Protein AF-A0A936HBR3-F1 (afdb_monomer)

Nearest PDB structures (foldseek):
  2qik-assembly1_A  TM=8.327E-01  e=1.180E-10  Bacillus subtilis
  2q53-assembly1_A  TM=8.591E-01  e=8.291E-09  Homo sapiens
  2rbh-assembly1_B  TM=8.575E-01  e=2.174E-08  Homo sapiens
  3cry-assembly1_B  TM=8.244E-01  e=2.054E-08  Homo sapiens
  6ky1-assembly1_A  TM=6.862E-01  e=3.305E-07  Homo sapiens

Radius of gyration: 19.54 Å; Cα contacts (8 Å, |Δi|>4): 438; chains: 1; bounding box: 46×37×55 Å

pLDDT: mean 94.03, std 4.46, range [76.38, 98.75]

Foldseek 3Di:
DAADDDDDADDDDDDDDPVVVVVVCVVQQPDPVCNVRGQWDWDWDWDAFLQARDIDTDTDTHGDDPCPPPDDDPNNAPLVSVQVPPDQWGKAWDQFLCLQVVVLCVLLVHDDFPDKFKWKAAQWDWDFFFADPQATTTFIHGDDRVDMGMTIITTDGPSSVVSVCVVCVPPQAWDWHWGWIQTPVRDIDTHIYTGGDSVRTHPGHHDDVVRLVSNVNSCVVRVHDCPPPDDD

Structure (mmCIF, N/CA/C/O backbone):
data_AF-A0A936HBR3-F1
#
_entry.id   AF-A0A936HBR3-F1
#
loop_
_atom_site.group_PDB
_atom_site.id
_atom_site.type_symbol
_atom_site.label_atom_id
_atom_site.label_alt_id
_atom_site.label_comp_id
_atom_site.label_asym_id
_atom_site.label_entity_id
_atom_site.label_seq_id
_atom_site.pdbx_PDB_ins_code
_atom_site.Cartn_x
_atom_site.Cartn_y
_atom_site.Cartn_z
_atom_site.occupancy
_atom_site.B_iso_or_equiv
_atom_site.auth_seq_id
_atom_site.auth_comp_id
_atom_site.auth_asym_id
_atom_site.auth_atom_id
_atom_site.pdbx_PDB_model_num
ATOM 1 N N . MET A 1 1 ? 8.578 2.629 -17.518 1.00 83.75 1 MET A N 1
ATOM 2 C CA . MET A 1 1 ? 10.011 2.372 -17.774 1.00 83.75 1 MET A CA 1
ATOM 3 C C . MET A 1 1 ? 10.784 2.968 -16.619 1.00 83.75 1 MET A C 1
ATOM 5 O O . MET A 1 1 ? 10.472 4.091 -16.237 1.00 83.75 1 MET A O 1
ATOM 9 N N . LEU A 1 2 ? 11.737 2.226 -16.061 1.00 88.69 2 LEU A N 1
ATOM 10 C CA . LEU A 1 2 ? 12.713 2.785 -15.131 1.00 88.69 2 LEU A CA 1
ATOM 11 C C . LEU A 1 2 ? 13.782 3.518 -15.947 1.00 88.69 2 LEU A C 1
ATOM 13 O O . LEU A 1 2 ? 14.249 2.981 -16.946 1.00 88.69 2 LEU A O 1
ATOM 17 N N . ALA A 1 3 ? 14.145 4.730 -15.546 1.00 87.88 3 ALA A N 1
ATOM 18 C CA . ALA A 1 3 ? 15.167 5.541 -16.199 1.00 87.88 3 ALA A CA 1
ATOM 19 C C . ALA A 1 3 ? 16.110 6.121 -15.142 1.00 87.88 3 ALA A C 1
ATOM 21 O O . ALA A 1 3 ? 15.764 6.164 -13.960 1.00 87.88 3 ALA A O 1
ATOM 22 N N . GLU A 1 4 ? 17.299 6.554 -15.558 1.00 85.81 4 GLU A N 1
ATOM 23 C CA . GLU A 1 4 ? 18.222 7.229 -14.647 1.00 85.81 4 GLU A CA 1
ATOM 24 C C . GLU A 1 4 ? 17.653 8.562 -14.156 1.00 85.81 4 GLU A C 1
ATOM 26 O O . GLU A 1 4 ? 17.089 9.343 -14.923 1.00 85.81 4 GLU A O 1
ATOM 31 N N . GLY A 1 5 ? 17.807 8.818 -12.860 1.00 85.56 5 GLY A N 1
ATOM 32 C CA . GLY A 1 5 ? 17.285 10.008 -12.209 1.00 85.56 5 GLY A CA 1
ATOM 33 C C . GLY A 1 5 ? 17.463 9.948 -10.697 1.00 85.56 5 GLY A C 1
ATOM 34 O O . GLY A 1 5 ? 18.047 9.007 -10.161 1.00 85.56 5 GLY A O 1
ATOM 35 N N . ALA A 1 6 ? 16.956 10.972 -10.016 1.00 85.50 6 ALA A N 1
ATOM 36 C CA . ALA A 1 6 ? 16.930 11.040 -8.561 1.00 85.50 6 ALA A CA 1
ATOM 37 C C . ALA A 1 6 ? 15.573 10.579 -8.009 1.00 85.50 6 ALA A C 1
ATOM 39 O O . ALA A 1 6 ? 14.536 10.787 -8.642 1.00 85.50 6 ALA A O 1
ATOM 40 N N . GLY A 1 7 ? 15.587 10.022 -6.798 1.00 88.56 7 GLY A N 1
ATOM 41 C CA . GLY A 1 7 ? 14.397 9.562 -6.083 1.00 88.56 7 GLY A CA 1
ATOM 42 C C . GLY A 1 7 ? 14.277 8.041 -6.027 1.00 88.56 7 GLY A C 1
ATOM 43 O O . GLY A 1 7 ? 15.131 7.308 -6.523 1.00 88.56 7 GLY A O 1
ATOM 44 N N . PHE A 1 8 ? 13.205 7.582 -5.389 1.00 91.75 8 PHE A N 1
ATOM 45 C CA . PHE A 1 8 ? 12.899 6.164 -5.247 1.00 91.75 8 PHE A CA 1
ATOM 46 C C . PHE A 1 8 ? 11.902 5.714 -6.310 1.00 91.75 8 PHE A C 1
ATOM 48 O O . PHE A 1 8 ? 11.053 6.489 -6.750 1.00 91.75 8 PHE A O 1
ATOM 55 N N . VAL A 1 9 ? 12.006 4.445 -6.698 1.00 95.44 9 VAL A N 1
ATOM 56 C CA . VAL A 1 9 ? 11.002 3.749 -7.503 1.00 95.44 9 VAL A CA 1
ATOM 57 C C . VAL A 1 9 ? 10.501 2.573 -6.688 1.00 95.44 9 VAL A C 1
ATOM 59 O O . VAL A 1 9 ? 11.295 1.814 -6.133 1.00 95.44 9 VAL A O 1
ATOM 62 N N . TYR A 1 10 ? 9.184 2.443 -6.614 1.00 95.94 10 TYR A N 1
ATOM 63 C CA . TYR A 1 10 ? 8.516 1.411 -5.839 1.00 95.94 10 TYR A CA 1
ATOM 64 C C . TYR A 1 10 ? 8.078 0.283 -6.765 1.00 95.94 10 TYR A C 1
ATOM 66 O O . TYR A 1 10 ? 7.546 0.514 -7.853 1.00 95.94 10 TYR A O 1
ATOM 74 N N . GLY A 1 11 ? 8.319 -0.949 -6.334 1.00 94.88 11 GLY A N 1
ATOM 75 C CA . GLY A 1 11 ? 8.052 -2.132 -7.131 1.00 94.88 11 GLY A CA 1
ATOM 76 C C . GLY 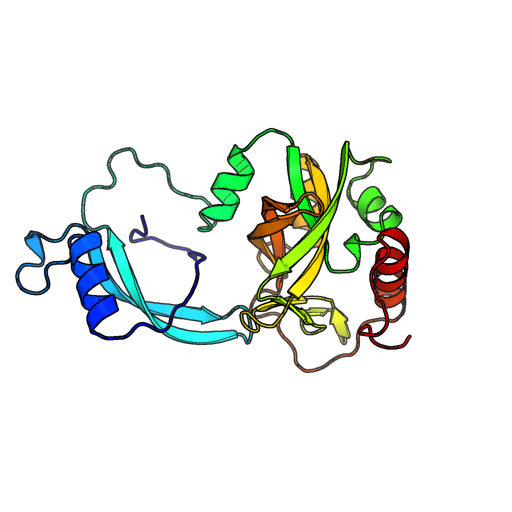A 1 11 ? 8.088 -3.399 -6.296 1.00 94.88 11 GLY A C 1
ATOM 77 O O . GLY A 1 11 ? 8.161 -3.361 -5.069 1.00 94.88 11 GLY A O 1
ATOM 78 N N . GLU A 1 12 ? 8.023 -4.523 -6.991 1.00 93.94 12 GLU A N 1
ATOM 79 C CA . GLU A 1 12 ? 8.017 -5.853 -6.395 1.00 93.94 12 GLU A CA 1
ATOM 80 C C . GLU A 1 12 ? 9.365 -6.533 -6.635 1.00 93.94 12 GLU A C 1
ATOM 82 O O . GLU A 1 12 ? 9.985 -6.365 -7.689 1.00 93.94 12 GLU A O 1
ATOM 87 N N . LEU A 1 13 ? 9.811 -7.305 -5.647 1.00 93.94 13 LEU A N 1
ATOM 88 C CA . LEU A 1 13 ? 11.027 -8.102 -5.723 1.00 93.94 13 LEU A CA 1
ATOM 89 C C . LEU A 1 13 ? 10.656 -9.577 -5.886 1.00 93.94 13 LEU A C 1
ATOM 91 O O . LEU A 1 13 ? 9.870 -10.111 -5.107 1.00 93.94 13 LEU A O 1
ATOM 95 N N . TYR A 1 14 ? 11.264 -10.237 -6.870 1.00 93.31 14 TYR A N 1
ATOM 96 C CA . TYR A 1 14 ? 11.032 -11.648 -7.163 1.00 93.31 14 TYR A CA 1
ATOM 97 C C . TYR A 1 14 ? 12.342 -12.427 -7.168 1.00 93.31 14 TYR A C 1
ATOM 99 O O . TYR A 1 14 ? 13.342 -11.983 -7.735 1.00 93.31 14 TYR A O 1
ATOM 107 N N . ALA A 1 15 ? 12.314 -13.627 -6.591 1.00 93.69 15 ALA A N 1
ATOM 108 C CA . ALA A 1 15 ? 13.340 -14.627 -6.839 1.00 93.69 15 ALA A CA 1
ATOM 109 C C . ALA A 1 15 ? 13.051 -15.296 -8.188 1.00 93.69 15 ALA A C 1
ATOM 111 O O . ALA A 1 15 ? 11.974 -15.853 -8.391 1.00 93.69 15 ALA A O 1
ATOM 112 N N . VAL A 1 16 ? 14.011 -15.231 -9.108 1.00 94.88 16 VAL A N 1
ATOM 113 C CA . VAL A 1 16 ? 13.905 -15.834 -10.440 1.00 94.88 16 VAL A CA 1
ATOM 114 C C . VAL A 1 16 ? 15.096 -16.745 -10.689 1.00 94.88 16 VAL A C 1
ATOM 116 O O . VAL A 1 16 ? 16.217 -16.450 -10.270 1.00 94.88 16 VAL A O 1
ATOM 119 N N . ASP A 1 17 ? 14.855 -17.863 -11.368 1.00 96.19 17 ASP A N 1
ATOM 120 C CA . ASP A 1 17 ? 15.936 -18.721 -11.836 1.00 96.19 17 ASP A CA 1
ATOM 121 C C . ASP A 1 17 ? 16.602 -18.143 -13.098 1.00 96.19 17 ASP A C 1
ATOM 123 O O . ASP A 1 17 ? 16.179 -17.127 -13.662 1.00 96.19 17 ASP A O 1
ATOM 127 N N . ARG A 1 18 ? 17.676 -18.795 -13.552 1.00 94.06 18 ARG A N 1
ATOM 128 C CA . ARG A 1 18 ? 18.423 -18.357 -14.737 1.00 94.06 18 ARG A CA 1
ATOM 129 C C . ARG A 1 18 ? 17.568 -18.369 -16.008 1.00 94.06 18 ARG A C 1
ATOM 131 O O . ARG A 1 18 ? 17.692 -17.454 -16.812 1.00 94.06 18 ARG A O 1
ATOM 138 N N . ASN A 1 19 ? 16.697 -19.362 -16.176 1.00 95.88 19 ASN A N 1
ATOM 139 C CA . ASN A 1 19 ? 15.887 -19.505 -17.386 1.00 95.88 19 ASN A CA 1
ATOM 140 C C . ASN A 1 19 ? 14.834 -18.393 -17.477 1.00 95.88 19 ASN A C 1
ATOM 142 O O . ASN A 1 19 ? 14.622 -17.815 -18.544 1.00 95.88 19 ASN A O 1
ATOM 146 N N . ALA A 1 20 ? 14.196 -18.069 -16.351 1.00 95.25 20 ALA A N 1
ATOM 147 C CA . ALA A 1 20 ? 13.285 -16.941 -16.229 1.00 95.25 20 ALA A CA 1
ATOM 148 C C . ALA A 1 20 ? 14.016 -15.620 -16.489 1.00 95.25 20 ALA A C 1
ATOM 150 O O . ALA A 1 20 ? 13.512 -14.773 -17.223 1.00 95.25 20 ALA A O 1
ATOM 151 N N . LEU A 1 21 ? 15.230 -15.464 -15.957 1.00 93.81 21 LEU A N 1
ATOM 152 C CA . LEU A 1 21 ? 16.036 -14.269 -16.172 1.00 93.81 21 LEU A CA 1
ATOM 153 C C . LEU A 1 21 ? 16.423 -14.079 -17.654 1.00 93.81 21 LEU A C 1
ATOM 155 O O . LEU A 1 21 ? 16.280 -12.981 -18.182 1.00 93.81 21 LEU A O 1
ATOM 159 N N . GLU A 1 22 ? 16.819 -15.146 -18.350 1.00 93.25 22 GLU A N 1
ATOM 160 C CA . GLU A 1 22 ? 17.082 -15.124 -19.799 1.00 93.25 22 GLU A CA 1
ATOM 161 C C . GLU A 1 22 ? 15.814 -14.845 -20.625 1.00 93.25 22 GLU A C 1
ATOM 163 O O . GLU A 1 22 ? 15.874 -14.241 -21.697 1.00 93.25 22 GLU A O 1
ATOM 168 N N . ALA A 1 23 ? 14.646 -15.294 -20.157 1.00 94.69 23 ALA A N 1
ATOM 169 C CA . ALA A 1 23 ? 13.373 -14.963 -20.789 1.00 94.69 23 ALA A CA 1
ATOM 170 C C . ALA A 1 23 ? 13.030 -13.477 -20.633 1.00 94.69 23 ALA A C 1
ATOM 172 O O . ALA A 1 23 ? 12.602 -12.855 -21.606 1.00 94.69 23 ALA A O 1
ATOM 173 N N . LEU A 1 24 ? 13.266 -12.907 -19.450 1.00 94.06 24 LEU A N 1
ATOM 174 C CA . LEU A 1 24 ? 13.111 -11.475 -19.202 1.00 94.06 24 LEU A CA 1
ATOM 175 C C . LEU A 1 24 ? 14.065 -10.653 -20.075 1.00 94.06 24 LEU A C 1
ATOM 177 O O . LEU A 1 24 ? 13.616 -9.684 -20.677 1.00 94.06 24 LEU A O 1
ATOM 181 N N . ASP A 1 25 ? 15.322 -11.080 -20.243 1.00 93.81 25 ASP A N 1
ATOM 182 C CA . ASP A 1 25 ? 16.271 -10.403 -21.139 1.00 93.81 25 ASP A CA 1
ATOM 183 C C . ASP A 1 25 ? 15.711 -10.280 -22.563 1.00 93.81 25 ASP A C 1
ATOM 185 O O . ASP A 1 25 ? 15.771 -9.212 -23.169 1.00 93.81 25 ASP A O 1
ATOM 189 N N . ARG A 1 26 ? 15.106 -11.353 -23.092 1.00 92.75 26 ARG A N 1
ATOM 190 C CA . ARG A 1 26 ? 14.488 -11.334 -24.429 1.00 92.75 26 ARG A CA 1
ATOM 191 C C . ARG A 1 26 ? 13.280 -10.405 -24.505 1.00 92.75 26 ARG A C 1
ATOM 193 O O . ARG A 1 26 ? 13.131 -9.705 -25.502 1.00 92.75 26 ARG A O 1
ATOM 200 N N . ILE A 1 27 ? 12.422 -10.412 -23.483 1.00 92.69 27 ILE A N 1
ATOM 201 C CA . ILE A 1 27 ? 11.220 -9.563 -23.423 1.00 92.69 27 ILE A CA 1
ATOM 202 C C . ILE A 1 27 ? 11.610 -8.083 -23.378 1.00 92.69 27 ILE A C 1
ATOM 204 O O . ILE A 1 27 ? 11.052 -7.276 -24.116 1.00 92.69 27 ILE A O 1
ATOM 208 N N . GLU A 1 28 ? 12.596 -7.743 -22.553 1.00 91.62 28 GLU A N 1
ATOM 209 C CA . GLU A 1 28 ? 13.073 -6.371 -22.360 1.00 91.62 28 GLU A CA 1
ATOM 210 C C . GLU A 1 28 ? 14.061 -5.931 -23.455 1.00 91.62 28 GLU A C 1
ATOM 212 O O . GLU A 1 28 ? 14.560 -4.807 -23.451 1.00 91.62 28 GLU A O 1
ATOM 217 N N . GLY A 1 29 ? 14.382 -6.805 -24.414 1.00 89.75 29 GLY A N 1
ATOM 218 C CA . GLY A 1 29 ? 15.358 -6.512 -25.461 1.00 89.75 29 GLY A CA 1
ATOM 219 C C . GLY A 1 29 ? 16.740 -6.178 -24.893 1.00 89.75 29 GLY A C 1
ATOM 220 O O . GLY A 1 29 ? 17.410 -5.273 -25.395 1.00 89.75 29 GLY A O 1
ATOM 221 N N . HIS A 1 30 ? 17.141 -6.851 -23.815 1.00 89.50 30 HIS A N 1
ATOM 222 C CA . HIS A 1 30 ? 18.485 -6.790 -23.265 1.00 89.50 30 HIS A CA 1
ATOM 223 C C . HIS A 1 30 ? 19.404 -7.752 -24.027 1.00 89.50 30 HIS A C 1
ATOM 225 O O . HIS A 1 30 ? 19.222 -8.966 -23.983 1.00 89.50 30 HIS A O 1
ATOM 231 N N . CYS A 1 31 ? 20.418 -7.202 -24.697 1.00 86.00 31 CYS A N 1
ATOM 232 C CA . CYS A 1 31 ? 21.456 -7.955 -25.394 1.00 86.00 31 CYS A CA 1
ATOM 233 C C . CYS A 1 31 ? 22.786 -7.845 -24.622 1.00 86.00 31 CYS A C 1
ATOM 235 O O . CYS A 1 31 ? 23.415 -6.784 -24.666 1.00 86.00 31 CYS A O 1
ATOM 237 N N . PRO A 1 32 ? 23.237 -8.900 -23.916 1.00 82.12 32 PRO A N 1
ATOM 238 C CA . PRO A 1 32 ? 24.516 -8.880 -23.199 1.00 82.12 32 PRO A CA 1
ATOM 239 C C . PRO A 1 32 ? 25.723 -8.698 -24.131 1.00 82.12 32 PRO A C 1
ATOM 241 O O . PRO A 1 32 ? 26.653 -7.970 -23.793 1.00 82.12 32 PRO A O 1
ATOM 244 N N . ASP A 1 33 ? 25.675 -9.321 -25.312 1.00 86.25 33 ASP A N 1
ATOM 245 C CA . ASP A 1 33 ? 26.781 -9.334 -26.281 1.00 86.25 33 ASP A CA 1
ATOM 246 C C . ASP A 1 33 ? 26.836 -8.077 -27.167 1.00 86.25 33 ASP A C 1
ATOM 248 O O . ASP A 1 33 ? 27.874 -7.772 -27.752 1.00 86.25 33 ASP A O 1
ATOM 252 N N . ASP A 1 34 ? 25.734 -7.325 -27.248 1.00 85.19 34 ASP A N 1
ATOM 253 C CA . ASP A 1 34 ? 25.660 -6.040 -27.951 1.00 85.19 34 ASP A CA 1
ATOM 254 C C . ASP A 1 34 ? 24.884 -5.009 -27.117 1.00 85.19 34 ASP A C 1
ATOM 256 O O . ASP A 1 34 ? 23.694 -4.756 -27.348 1.00 85.19 34 ASP A O 1
ATOM 260 N N . PRO A 1 35 ? 25.555 -4.364 -26.144 1.00 80.75 35 PRO A N 1
ATOM 261 C CA . PRO A 1 35 ? 24.930 -3.332 -25.331 1.00 80.75 35 PRO A CA 1
ATOM 262 C C . PRO A 1 35 ? 24.371 -2.155 -26.152 1.00 80.75 35 PRO A C 1
ATOM 264 O O . PRO A 1 35 ? 23.415 -1.510 -25.717 1.00 80.75 35 PRO A O 1
ATOM 267 N N . GLY A 1 36 ? 24.926 -1.865 -27.335 1.00 79.94 36 GLY A N 1
ATOM 268 C CA . GLY A 1 36 ? 24.459 -0.780 -28.203 1.00 79.94 36 GLY A CA 1
ATOM 269 C C . GLY A 1 36 ? 23.095 -1.063 -28.839 1.00 79.94 36 GLY A C 1
ATOM 270 O O . GLY A 1 36 ? 22.335 -0.128 -29.121 1.00 79.94 36 GLY A O 1
ATOM 271 N N . ALA A 1 37 ? 22.748 -2.339 -29.015 1.00 83.56 37 ALA A N 1
ATOM 272 C CA . ALA A 1 37 ? 21.442 -2.773 -29.498 1.00 83.56 37 ALA A CA 1
ATOM 273 C C . ALA A 1 37 ? 20.369 -2.815 -28.398 1.00 83.56 37 ALA A C 1
ATOM 275 O O . ALA A 1 37 ? 19.191 -2.631 -28.713 1.00 83.56 37 ALA A O 1
ATOM 276 N N . SER A 1 38 ? 20.735 -2.969 -27.120 1.00 87.44 38 SER A N 1
ATOM 277 C CA . SER A 1 38 ? 19.738 -3.176 -26.061 1.00 87.44 38 SER A CA 1
ATOM 278 C C . SER A 1 38 ? 18.759 -2.008 -25.898 1.00 87.44 38 SER A C 1
ATOM 280 O O . SER A 1 38 ? 19.146 -0.834 -25.896 1.00 87.44 38 SER A O 1
ATOM 282 N N . LEU A 1 39 ? 17.477 -2.328 -25.711 1.00 88.88 39 LEU A N 1
ATOM 283 C CA . LEU A 1 39 ? 16.450 -1.352 -25.326 1.00 88.88 39 LEU A CA 1
ATOM 284 C C . LEU A 1 39 ? 16.563 -1.010 -23.838 1.00 88.88 39 LEU A C 1
ATOM 286 O O . LEU A 1 39 ? 16.574 0.167 -23.463 1.00 88.88 39 LEU A O 1
ATOM 290 N N . TYR A 1 40 ? 16.726 -2.045 -23.017 1.00 91.88 40 TYR A N 1
ATOM 291 C CA . TYR A 1 40 ? 16.964 -1.935 -21.587 1.00 91.88 40 TYR A CA 1
ATOM 292 C C . TYR A 1 40 ? 18.332 -2.511 -21.205 1.00 91.88 40 TYR A C 1
ATOM 294 O O . TYR A 1 40 ? 18.817 -3.513 -21.739 1.00 91.88 40 TYR A O 1
ATOM 302 N N . GLU A 1 41 ? 18.970 -1.869 -20.238 1.00 92.19 41 GLU A N 1
ATOM 303 C CA . GLU A 1 41 ? 20.136 -2.389 -19.544 1.00 92.19 41 GLU A CA 1
ATOM 304 C C . GLU A 1 41 ? 19.697 -3.126 -18.288 1.00 92.19 41 GLU A C 1
ATOM 306 O O . GLU A 1 41 ? 19.091 -2.524 -17.400 1.00 92.19 41 GLU A O 1
ATOM 311 N N . ARG A 1 42 ? 20.052 -4.408 -18.181 1.00 93.81 42 ARG A N 1
ATOM 312 C CA . ARG A 1 42 ? 19.975 -5.116 -16.912 1.00 93.81 42 ARG A CA 1
ATOM 313 C C . ARG A 1 42 ? 21.197 -4.775 -16.069 1.00 93.81 42 ARG A C 1
ATOM 315 O O . ARG A 1 42 ? 22.324 -5.060 -16.470 1.00 93.81 42 ARG A O 1
ATOM 322 N N . ARG A 1 43 ? 20.982 -4.215 -14.882 1.00 92.75 43 ARG A N 1
ATOM 323 C CA . ARG A 1 43 ? 22.062 -3.848 -13.958 1.00 92.75 43 ARG A CA 1
ATOM 324 C C . ARG A 1 43 ? 21.682 -4.121 -12.503 1.00 92.75 43 ARG A C 1
ATOM 326 O O . ARG A 1 43 ? 20.486 -4.179 -12.201 1.00 92.75 43 ARG A O 1
ATOM 333 N N . PRO A 1 44 ? 22.663 -4.317 -11.605 1.00 95.06 44 PRO A N 1
ATOM 334 C CA . PRO A 1 44 ? 22.372 -4.457 -10.187 1.00 95.06 44 PRO A CA 1
ATOM 335 C C . PRO A 1 44 ? 21.841 -3.129 -9.633 1.00 95.06 44 PRO A C 1
ATOM 337 O O . PRO A 1 44 ? 22.437 -2.074 -9.845 1.00 95.06 44 PRO A O 1
ATOM 340 N N . LEU A 1 45 ? 20.722 -3.188 -8.919 1.00 95.12 45 LEU A N 1
ATOM 341 C CA . LEU A 1 45 ? 20.103 -2.080 -8.202 1.00 95.12 45 LEU A CA 1
ATOM 342 C C . LEU A 1 45 ? 20.058 -2.409 -6.708 1.00 95.12 45 LEU A C 1
ATOM 344 O O . LEU A 1 45 ? 19.835 -3.558 -6.325 1.00 95.12 45 LEU A O 1
ATOM 348 N N . SER A 1 46 ? 20.249 -1.386 -5.878 1.00 95.81 46 SER A N 1
ATOM 349 C CA . SER A 1 46 ? 20.021 -1.481 -4.436 1.00 95.81 46 SER A CA 1
ATOM 350 C C . SER A 1 46 ? 18.522 -1.369 -4.159 1.00 95.81 46 SER A C 1
ATOM 352 O O . SER A 1 46 ? 17.895 -0.394 -4.577 1.00 95.81 46 SER A O 1
ATOM 354 N N . VAL A 1 47 ? 17.945 -2.362 -3.485 1.00 96.56 47 VAL A N 1
ATOM 355 C CA . VAL A 1 47 ? 16.512 -2.444 -3.177 1.00 96.56 47 VAL A CA 1
ATOM 356 C C . VAL A 1 47 ? 16.336 -2.516 -1.668 1.00 96.56 47 VAL A C 1
ATOM 358 O O . VAL A 1 47 ? 16.856 -3.431 -1.035 1.00 96.56 47 VAL A O 1
ATOM 361 N N . CYS A 1 48 ? 15.590 -1.565 -1.105 1.00 96.62 48 CYS A N 1
ATOM 362 C CA . CYS A 1 48 ? 15.203 -1.560 0.304 1.00 96.62 48 CYS A CA 1
ATOM 363 C C . CYS A 1 48 ? 13.812 -2.188 0.468 1.00 96.62 48 CYS A C 1
ATOM 365 O O . CYS A 1 48 ? 12.862 -1.811 -0.221 1.00 96.62 48 CYS A O 1
ATOM 367 N N . SER A 1 49 ? 13.700 -3.161 1.366 1.00 95.56 49 SER A N 1
ATOM 368 C CA . SER A 1 49 ? 12.472 -3.883 1.676 1.00 95.56 49 SER A CA 1
ATOM 369 C C . SER A 1 49 ? 11.597 -3.095 2.651 1.00 95.56 49 SER A C 1
ATOM 371 O O . SER A 1 49 ? 12.029 -2.723 3.738 1.00 95.56 49 SER A O 1
ATOM 373 N N . PHE A 1 50 ? 10.319 -2.916 2.310 1.00 95.50 50 PHE A N 1
ATOM 374 C CA . PHE A 1 50 ? 9.314 -2.386 3.244 1.00 95.50 50 PHE A CA 1
ATOM 375 C C . PHE A 1 50 ? 8.976 -3.347 4.386 1.00 95.50 50 PHE A C 1
ATOM 377 O O . PHE A 1 50 ? 8.374 -2.934 5.376 1.00 95.50 50 PHE A O 1
ATOM 384 N N . ALA A 1 51 ? 9.295 -4.636 4.238 1.00 93.19 51 ALA A N 1
ATOM 385 C CA . ALA A 1 51 ? 8.876 -5.636 5.207 1.00 93.19 51 ALA A CA 1
ATOM 386 C C . ALA A 1 51 ? 9.715 -5.583 6.494 1.00 93.19 51 ALA A C 1
ATOM 388 O O . ALA A 1 51 ? 9.188 -5.793 7.585 1.00 93.19 51 ALA A O 1
ATOM 389 N N . ASP A 1 52 ? 11.006 -5.292 6.351 1.00 93.38 52 ASP A N 1
ATOM 390 C CA . ASP A 1 52 ? 12.009 -5.392 7.415 1.00 93.38 52 ASP A CA 1
ATOM 391 C C . ASP A 1 52 ? 13.113 -4.320 7.332 1.00 93.38 52 ASP A C 1
ATOM 393 O O . ASP A 1 52 ? 14.012 -4.297 8.167 1.00 93.38 52 ASP A O 1
ATOM 397 N N . GLY A 1 53 ? 13.077 -3.433 6.334 1.00 94.50 53 GLY A N 1
ATOM 398 C CA . GLY A 1 53 ? 14.109 -2.419 6.108 1.00 94.50 53 GLY A CA 1
ATOM 399 C C . GLY A 1 53 ? 15.442 -2.971 5.603 1.00 94.50 53 GLY A C 1
ATOM 400 O O . GLY A 1 53 ? 16.410 -2.219 5.472 1.00 94.50 53 GLY A O 1
ATOM 401 N N . SER A 1 54 ? 15.519 -4.270 5.299 1.00 95.25 54 SER A N 1
ATOM 402 C CA . SER A 1 54 ? 16.730 -4.866 4.749 1.00 95.25 54 SER A CA 1
ATOM 403 C C . SER A 1 54 ? 17.006 -4.331 3.345 1.00 95.25 54 SER A C 1
ATOM 405 O O . SER A 1 54 ? 16.097 -4.041 2.565 1.00 95.25 54 SER A O 1
ATOM 407 N N . THR A 1 55 ? 18.287 -4.184 3.013 1.00 96.56 55 THR A N 1
ATOM 408 C CA . THR A 1 55 ? 18.715 -3.797 1.668 1.00 96.56 55 THR A CA 1
ATOM 409 C C . THR A 1 55 ? 19.373 -4.980 0.982 1.00 96.56 55 THR A C 1
ATOM 411 O O . THR A 1 55 ? 20.274 -5.610 1.537 1.00 96.56 55 THR A O 1
ATOM 414 N N . VAL A 1 56 ? 18.944 -5.259 -0.243 1.00 96.25 56 VAL A N 1
ATOM 415 C CA . VAL A 1 56 ? 19.486 -6.323 -1.088 1.00 96.25 56 VAL A CA 1
ATOM 416 C C . VAL A 1 56 ? 19.865 -5.775 -2.455 1.00 96.25 56 VAL A C 1
ATOM 418 O O . VAL A 1 56 ? 19.309 -4.784 -2.926 1.00 96.25 56 VAL A O 1
ATOM 421 N N . THR A 1 57 ? 20.799 -6.445 -3.122 1.00 97.00 57 THR A N 1
ATOM 422 C CA . THR A 1 57 ? 21.092 -6.175 -4.531 1.00 97.00 57 THR A CA 1
ATOM 423 C C . THR A 1 57 ? 20.218 -7.068 -5.400 1.00 97.00 57 THR A C 1
ATOM 425 O O . THR A 1 57 ? 20.265 -8.291 -5.269 1.00 97.00 57 THR A O 1
ATOM 428 N N . ALA A 1 58 ? 19.461 -6.472 -6.318 1.00 96.38 58 ALA A N 1
ATOM 429 C CA . ALA A 1 58 ? 18.622 -7.190 -7.272 1.00 96.38 58 ALA A CA 1
ATOM 430 C C . ALA A 1 58 ? 18.874 -6.710 -8.703 1.00 96.38 58 ALA A C 1
ATOM 432 O O . ALA A 1 58 ? 19.297 -5.578 -8.930 1.00 96.38 58 ALA A O 1
ATOM 433 N N . TRP A 1 59 ? 18.611 -7.566 -9.687 1.00 96.12 59 TRP A N 1
ATOM 434 C CA . TRP A 1 59 ? 18.649 -7.154 -11.087 1.00 96.12 59 TRP A CA 1
ATOM 435 C C . TRP A 1 59 ? 17.438 -6.285 -11.419 1.00 96.12 59 TRP A C 1
ATOM 437 O O . TRP A 1 59 ? 16.307 -6.663 -11.125 1.00 96.12 59 TRP A O 1
ATOM 447 N N . GLY A 1 60 ? 17.671 -5.153 -12.080 1.00 95.06 60 GLY A N 1
ATOM 448 C CA . GLY A 1 60 ? 16.614 -4.323 -12.649 1.00 95.06 60 GLY A CA 1
ATOM 449 C C . GLY A 1 60 ? 16.931 -3.903 -14.077 1.00 95.06 60 GLY A C 1
ATOM 450 O O . GLY A 1 60 ? 18.098 -3.789 -14.455 1.00 95.06 60 GLY A O 1
ATOM 451 N N . TYR A 1 61 ? 15.880 -3.670 -14.860 1.00 94.69 61 TYR A N 1
ATOM 452 C CA . TYR A 1 61 ? 15.968 -3.224 -16.248 1.00 94.69 61 TYR A CA 1
ATOM 453 C C . TYR A 1 61 ? 15.760 -1.713 -16.322 1.00 94.69 61 TYR A C 1
ATOM 455 O O . TYR A 1 61 ? 14.698 -1.200 -15.969 1.00 94.69 61 TYR A O 1
ATOM 463 N N . VAL A 1 62 ? 16.781 -0.994 -16.784 1.00 93.12 62 VAL A N 1
ATOM 464 C CA . VAL A 1 62 ? 16.771 0.465 -16.935 1.00 93.12 62 VAL A CA 1
ATOM 465 C C . VAL A 1 62 ? 16.775 0.816 -18.414 1.00 93.12 62 VAL A C 1
ATOM 467 O O . VAL A 1 62 ? 17.613 0.341 -19.177 1.00 93.12 62 VAL A O 1
ATOM 470 N N . TYR A 1 63 ? 15.817 1.633 -18.832 1.00 91.06 63 TYR A N 1
ATOM 471 C CA . TYR A 1 63 ? 15.664 2.041 -20.220 1.00 91.06 63 TYR A CA 1
ATOM 472 C C . TYR A 1 63 ? 16.817 2.951 -20.646 1.00 91.06 63 TYR A C 1
ATOM 474 O O . TYR A 1 63 ? 17.141 3.910 -19.945 1.00 91.06 63 TYR A O 1
ATOM 482 N N . ARG A 1 64 ? 17.427 2.653 -21.800 1.00 86.62 64 ARG A N 1
ATOM 483 C CA . ARG A 1 64 ? 18.643 3.337 -22.282 1.00 86.62 64 ARG A CA 1
ATOM 484 C C . ARG A 1 64 ? 18.446 4.279 -23.457 1.00 86.62 64 ARG A C 1
ATOM 486 O O . ARG A 1 64 ? 19.378 4.983 -23.839 1.00 86.62 64 ARG A O 1
ATOM 493 N N . ARG A 1 65 ? 17.284 4.244 -24.099 1.00 85.00 65 ARG A N 1
ATOM 494 C CA . ARG A 1 65 ? 17.027 5.100 -25.258 1.00 85.00 65 ARG A CA 1
ATOM 495 C C . ARG A 1 65 ? 16.484 6.446 -24.801 1.00 85.00 65 ARG A C 1
ATOM 497 O O . ARG A 1 65 ? 16.121 6.626 -23.640 1.00 85.00 65 ARG A O 1
ATOM 504 N N . ASP A 1 66 ? 16.414 7.373 -25.747 1.00 84.50 66 ASP A N 1
ATOM 505 C CA . ASP A 1 66 ? 15.736 8.642 -25.532 1.00 84.50 66 ASP A CA 1
ATOM 506 C C . ASP A 1 66 ? 14.308 8.392 -25.018 1.00 84.50 66 ASP A C 1
ATOM 508 O O . ASP A 1 66 ? 13.539 7.622 -25.604 1.00 84.50 66 ASP A O 1
ATOM 512 N N . LEU A 1 67 ? 13.982 9.019 -23.887 1.00 85.06 67 LEU A N 1
ATOM 513 C CA . LEU A 1 67 ? 12.657 8.969 -23.272 1.00 85.06 67 LEU A CA 1
ATOM 514 C C . LEU A 1 67 ? 11.623 9.717 -24.127 1.00 85.06 67 LEU A C 1
ATOM 516 O O . LEU A 1 67 ? 10.417 9.535 -23.936 1.00 85.06 67 LEU A O 1
ATOM 520 N N . GLY A 1 68 ? 12.080 10.561 -25.058 1.00 86.75 68 GLY A N 1
ATOM 521 C CA . GLY A 1 68 ? 11.236 11.384 -25.906 1.00 86.75 68 GLY A CA 1
ATOM 522 C C . GLY A 1 68 ? 10.305 12.257 -25.065 1.00 86.75 68 GLY A C 1
ATOM 523 O O . GLY A 1 68 ? 10.725 12.926 -24.126 1.00 86.75 68 GLY A O 1
ATOM 524 N N . GLY A 1 69 ? 9.009 12.223 -25.382 1.00 85.62 69 GLY A N 1
ATOM 525 C CA . GLY A 1 69 ? 7.968 12.952 -24.648 1.00 85.62 69 GLY A CA 1
ATOM 526 C C . GLY A 1 69 ? 7.387 12.216 -23.435 1.00 85.62 69 GLY A C 1
ATOM 527 O O . GLY A 1 69 ? 6.302 12.584 -22.9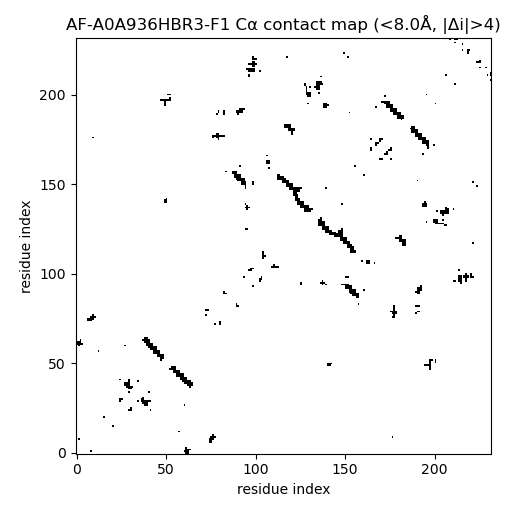79 1.00 85.62 69 GLY A O 1
ATOM 528 N N . ALA A 1 70 ? 8.023 11.143 -22.947 1.00 87.56 70 ALA A N 1
ATOM 529 C CA . ALA A 1 70 ? 7.486 10.365 -21.834 1.00 87.56 70 ALA A CA 1
ATOM 530 C C . ALA A 1 70 ? 7.364 11.220 -20.563 1.00 87.56 70 ALA A C 1
ATOM 532 O O . ALA A 1 70 ? 8.313 11.860 -20.113 1.00 87.56 70 ALA A O 1
ATOM 533 N N . ARG A 1 71 ? 6.174 11.207 -19.953 1.00 89.12 71 ARG A N 1
ATOM 534 C CA . ARG A 1 71 ? 5.921 11.928 -18.703 1.00 89.12 71 ARG A CA 1
ATOM 535 C C . ARG A 1 71 ? 6.499 11.142 -17.514 1.00 89.12 71 ARG A C 1
ATOM 537 O O . ARG A 1 71 ? 6.171 9.962 -17.380 1.00 89.12 71 ARG A O 1
ATOM 544 N N . PRO A 1 72 ? 7.254 11.782 -16.602 1.00 90.81 72 PRO A N 1
ATOM 545 C CA . PRO A 1 72 ? 7.716 11.130 -15.382 1.00 90.81 72 PRO A CA 1
ATOM 546 C C . PRO A 1 72 ? 6.549 10.779 -14.448 1.00 90.81 72 PRO A C 1
ATOM 548 O O . PRO A 1 72 ? 5.579 11.534 -14.316 1.00 90.81 72 PRO A O 1
ATOM 551 N N . ILE A 1 73 ? 6.675 9.638 -13.770 1.00 93.69 73 ILE A N 1
ATOM 552 C CA . ILE A 1 73 ? 5.783 9.236 -12.681 1.00 93.69 73 ILE A CA 1
ATOM 553 C C . ILE A 1 73 ? 6.324 9.851 -11.396 1.00 93.69 73 ILE A C 1
ATOM 555 O O . ILE A 1 73 ? 7.340 9.413 -10.855 1.00 93.69 73 ILE A O 1
ATOM 559 N N . LEU A 1 74 ? 5.661 10.907 -10.936 1.00 88.06 74 LEU A N 1
ATOM 560 C CA . LEU A 1 74 ? 6.046 11.593 -9.708 1.00 88.06 74 LEU A CA 1
ATOM 561 C C . LEU A 1 74 ? 5.794 10.664 -8.516 1.00 88.06 74 LEU A C 1
ATOM 563 O O . LEU A 1 74 ? 4.724 10.071 -8.410 1.00 88.06 74 LEU A O 1
ATOM 567 N N . GLY A 1 75 ? 6.793 10.520 -7.646 1.00 89.00 75 GLY A N 1
ATOM 568 C CA . GLY A 1 75 ? 6.745 9.591 -6.516 1.00 89.00 75 GLY A CA 1
ATOM 569 C C . GLY A 1 75 ? 7.097 8.143 -6.863 1.00 89.00 75 GLY A C 1
ATOM 570 O O . GLY A 1 75 ? 7.062 7.311 -5.974 1.00 89.00 75 GLY A O 1
ATOM 571 N N . GLY A 1 76 ? 7.435 7.817 -8.117 1.00 94.81 76 GLY A N 1
ATOM 572 C CA . GLY A 1 76 ? 8.069 6.538 -8.463 1.00 94.81 76 GLY A CA 1
ATOM 573 C C . GLY A 1 76 ? 7.221 5.271 -8.300 1.00 94.81 76 GLY A C 1
ATOM 574 O O . GLY A 1 76 ? 7.743 4.179 -8.502 1.00 94.81 76 GLY A O 1
ATOM 575 N N . ASP A 1 77 ? 5.932 5.384 -7.970 1.00 96.88 77 ASP A N 1
ATOM 576 C CA . ASP A 1 77 ? 4.998 4.257 -7.891 1.00 96.88 77 ASP A CA 1
ATOM 577 C C . ASP A 1 77 ? 4.032 4.271 -9.086 1.00 96.88 77 ASP A C 1
ATOM 579 O O . ASP A 1 77 ? 3.131 5.108 -9.201 1.00 96.88 77 ASP A O 1
ATOM 583 N N . TYR A 1 78 ? 4.208 3.293 -9.976 1.00 96.56 78 TYR A N 1
ATOM 584 C CA . TYR A 1 78 ? 3.357 3.104 -11.148 1.00 96.56 78 TYR A CA 1
ATOM 585 C C . TYR A 1 78 ? 1.899 2.782 -10.798 1.00 96.56 78 TYR A C 1
ATOM 587 O O . TYR A 1 78 ? 0.982 3.272 -11.461 1.00 96.56 78 TYR A O 1
ATOM 595 N N . ARG A 1 79 ? 1.655 1.956 -9.777 1.00 97.38 79 ARG A N 1
ATOM 596 C CA . ARG A 1 79 ? 0.298 1.564 -9.378 1.00 97.38 79 ARG A CA 1
ATOM 597 C C . ARG A 1 79 ? -0.435 2.734 -8.737 1.00 97.38 79 ARG A C 1
ATOM 599 O O . ARG A 1 79 ? -1.610 2.928 -9.048 1.00 97.38 79 ARG A O 1
ATOM 606 N N . ARG A 1 80 ? 0.253 3.545 -7.927 1.00 96.56 80 ARG A N 1
ATOM 607 C CA . ARG A 1 80 ? -0.292 4.807 -7.401 1.00 96.56 80 ARG A CA 1
ATOM 608 C C . ARG A 1 80 ? -0.655 5.771 -8.523 1.00 96.56 80 ARG A C 1
ATOM 610 O O . ARG A 1 80 ? -1.790 6.222 -8.551 1.00 96.56 80 ARG A O 1
ATOM 617 N N . ASP A 1 81 ? 0.236 6.021 -9.485 1.00 96.00 81 ASP A N 1
ATOM 618 C CA . ASP A 1 81 ? -0.062 6.922 -10.615 1.00 96.00 81 ASP A CA 1
ATOM 619 C C . ASP A 1 81 ? -1.250 6.432 -11.457 1.00 96.00 81 ASP A C 1
ATOM 621 O O . ASP A 1 81 ? -2.075 7.230 -11.906 1.00 96.00 81 ASP A O 1
ATOM 625 N N . ARG A 1 82 ? -1.397 5.112 -11.629 1.00 95.75 82 ARG A N 1
ATOM 626 C CA . ARG A 1 82 ? -2.587 4.534 -12.266 1.00 95.75 82 ARG A CA 1
ATOM 627 C C . ARG A 1 82 ? -3.858 4.744 -11.452 1.00 95.75 82 ARG A C 1
ATOM 629 O O . ARG A 1 82 ? -4.882 5.081 -12.045 1.00 95.75 82 ARG A O 1
ATOM 636 N N . ALA A 1 83 ? -3.807 4.526 -10.140 1.00 94.50 83 ALA A N 1
ATOM 637 C CA . ALA A 1 83 ? -4.942 4.751 -9.250 1.00 94.50 83 ALA A CA 1
ATOM 638 C C . ALA A 1 83 ? -5.342 6.237 -9.232 1.00 94.50 83 ALA A C 1
ATOM 640 O O . ALA A 1 83 ? -6.523 6.552 -9.382 1.00 94.50 83 ALA A O 1
ATOM 641 N N . ASP A 1 84 ? -4.355 7.138 -9.208 1.00 93.44 84 ASP A N 1
ATOM 642 C CA . ASP A 1 84 ? -4.555 8.586 -9.236 1.00 93.44 84 ASP A CA 1
ATOM 643 C C . ASP A 1 84 ? -5.294 9.054 -10.499 1.00 93.44 84 ASP A C 1
ATOM 645 O O . ASP A 1 84 ? -6.098 9.989 -10.467 1.00 93.44 84 ASP A O 1
ATOM 649 N N . ARG A 1 85 ? -5.046 8.381 -11.627 1.00 91.69 85 ARG A N 1
ATOM 650 C CA . ARG A 1 85 ? -5.641 8.692 -12.936 1.00 91.69 85 ARG A CA 1
ATOM 651 C C . ARG A 1 85 ? -6.973 7.996 -13.199 1.00 91.69 85 ARG A C 1
ATOM 653 O O . ARG A 1 85 ? -7.603 8.295 -14.210 1.00 91.69 85 ARG A O 1
ATOM 660 N N . ALA A 1 86 ? -7.403 7.077 -12.334 1.00 89.94 86 ALA A N 1
ATOM 661 C CA . ALA A 1 86 ? -8.612 6.287 -12.557 1.00 89.94 86 ALA A CA 1
ATOM 662 C C . ALA A 1 86 ? -9.904 7.119 -12.458 1.00 89.94 86 ALA A C 1
ATOM 664 O O . ALA A 1 86 ? -10.932 6.727 -13.007 1.00 89.94 86 ALA A O 1
ATOM 665 N N . GLY A 1 87 ? -9.869 8.267 -11.776 1.00 91.12 87 GLY A N 1
ATOM 666 C CA . GLY A 1 87 ? -11.006 9.174 -11.676 1.00 91.12 87 GLY A CA 1
ATOM 667 C C . GLY A 1 87 ? -10.925 10.127 -10.480 1.00 91.12 87 GLY A C 1
ATOM 668 O O . GLY A 1 87 ? -9.946 10.114 -9.737 1.00 91.12 87 GLY A O 1
ATOM 669 N N . PRO A 1 88 ? -11.966 10.955 -10.272 1.00 91.75 88 PRO A N 1
ATOM 670 C CA . PRO A 1 88 ? -12.000 11.953 -9.196 1.00 91.75 88 PRO A CA 1
ATOM 671 C C . PRO A 1 88 ? -12.184 11.342 -7.799 1.00 91.75 88 PRO A C 1
ATOM 673 O O . PRO A 1 88 ? -11.842 11.968 -6.797 1.00 91.75 88 PRO A O 1
ATOM 676 N N . LEU A 1 89 ? -12.739 10.130 -7.744 1.00 96.06 89 LEU A N 1
ATOM 677 C CA . LEU A 1 89 ? -12.819 9.313 -6.543 1.00 96.06 89 LEU A CA 1
ATOM 678 C C . LEU A 1 89 ? -11.842 8.147 -6.681 1.00 96.06 89 LEU A C 1
ATOM 680 O O . LEU A 1 89 ? -11.761 7.513 -7.740 1.00 96.06 89 LEU A O 1
ATOM 684 N N . GLN A 1 90 ? -11.144 7.841 -5.600 1.00 96.31 90 GLN A N 1
ATOM 685 C CA . GLN A 1 90 ? -10.111 6.816 -5.530 1.00 96.31 90 GLN A CA 1
ATOM 686 C C . GLN A 1 90 ? -10.401 5.875 -4.360 1.00 96.31 90 GLN A C 1
ATOM 688 O O . GLN A 1 90 ? -11.130 6.226 -3.432 1.00 96.31 90 GLN A O 1
ATOM 693 N N . TRP A 1 91 ? -9.883 4.651 -4.434 1.00 98.00 91 TRP A N 1
ATOM 694 C CA . T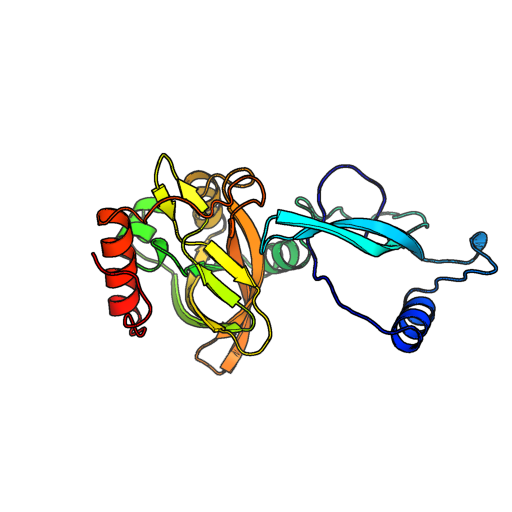RP A 1 91 ? -9.988 3.699 -3.332 1.00 98.00 91 TRP A CA 1
ATOM 695 C C . TRP A 1 91 ? -8.904 3.988 -2.301 1.00 98.00 91 TRP A C 1
ATOM 697 O O . TRP A 1 91 ? -7.729 3.991 -2.648 1.00 98.00 91 TRP A O 1
ATOM 707 N N . TYR A 1 92 ? -9.282 4.187 -1.046 1.00 98.56 92 TYR A N 1
ATOM 708 C CA . TYR A 1 92 ? -8.372 4.235 0.093 1.00 98.56 92 TYR A CA 1
ATOM 709 C C . TYR A 1 92 ? -8.580 2.991 0.959 1.00 98.56 92 TYR A C 1
ATOM 711 O O . TYR A 1 92 ? -9.702 2.705 1.373 1.00 98.56 92 TYR A O 1
ATOM 719 N N . LEU A 1 93 ? -7.502 2.251 1.209 1.00 98.75 93 LEU A N 1
ATOM 720 C CA . LEU A 1 93 ? -7.510 0.967 1.900 1.00 98.75 93 LEU A CA 1
ATOM 721 C C . LEU A 1 93 ? -7.081 1.165 3.354 1.00 98.75 93 LEU A C 1
ATOM 723 O O . LEU A 1 93 ? -5.893 1.269 3.666 1.00 98.75 93 LEU A O 1
ATOM 727 N N . ALA A 1 94 ? -8.055 1.222 4.256 1.00 98.62 94 ALA A N 1
ATOM 728 C CA . ALA A 1 94 ? -7.792 1.286 5.683 1.00 98.62 94 ALA A CA 1
ATOM 729 C C . ALA A 1 94 ? -7.612 -0.125 6.253 1.00 98.62 94 ALA A C 1
ATOM 731 O O . ALA A 1 94 ? -8.471 -0.982 6.070 1.00 98.62 94 ALA A O 1
ATOM 732 N N . TYR A 1 95 ? -6.522 -0.335 6.990 1.00 98.12 95 TYR A N 1
ATOM 733 C CA . TYR A 1 95 ? -6.237 -1.574 7.733 1.00 98.12 95 TYR A CA 1
ATOM 734 C C . TYR A 1 95 ? -5.941 -1.318 9.226 1.00 98.12 95 TYR A C 1
ATOM 736 O O . TYR A 1 95 ? -5.986 -2.227 10.050 1.00 98.12 95 TYR A O 1
ATOM 744 N N . GLY A 1 96 ? -5.608 -0.069 9.576 1.00 97.31 96 GLY A N 1
ATOM 745 C CA . GLY A 1 96 ? -5.286 0.375 10.933 1.00 97.31 96 GLY A CA 1
ATOM 746 C C . GLY A 1 96 ? -6.395 1.230 11.548 1.00 97.31 96 GLY A C 1
ATOM 747 O O . GLY A 1 96 ? -7.571 1.086 11.237 1.00 97.31 96 GLY A O 1
ATOM 748 N N . SER A 1 97 ? -6.029 2.190 12.401 1.00 96.44 97 SER A N 1
ATOM 749 C CA . SER A 1 97 ? -7.005 3.022 13.136 1.00 96.44 97 SER A CA 1
ATOM 750 C C . SER A 1 97 ? -8.011 3.818 12.284 1.00 96.44 97 SER A C 1
ATOM 752 O O . SER A 1 97 ? -9.050 4.222 12.802 1.00 96.44 97 SER A O 1
ATOM 754 N N . ASN A 1 98 ? -7.726 4.038 10.996 1.00 98.06 98 ASN A N 1
ATOM 755 C CA . ASN A 1 98 ? -8.662 4.647 10.044 1.00 98.06 98 ASN A CA 1
ATOM 756 C C . ASN A 1 98 ? -9.826 3.720 9.652 1.00 98.06 98 ASN A C 1
ATOM 758 O O . ASN A 1 98 ? -10.728 4.175 8.962 1.00 98.06 98 ASN A O 1
ATOM 762 N N . LEU A 1 99 ? -9.822 2.453 10.085 1.00 98.06 99 LEU A N 1
ATOM 763 C CA . LEU A 1 99 ? -10.984 1.568 9.985 1.00 98.06 99 LEU A CA 1
ATOM 764 C C . LEU A 1 99 ? -12.187 2.124 10.755 1.00 98.06 99 LEU A C 1
ATOM 766 O O . LEU A 1 99 ? -13.315 1.933 10.323 1.00 98.06 99 LEU A O 1
ATOM 770 N N . HIS A 1 100 ? -11.950 2.825 11.869 1.00 98.19 100 HIS A N 1
ATOM 771 C CA . HIS A 1 100 ? -13.010 3.483 12.627 1.00 98.19 100 HIS A CA 1
ATOM 772 C C . HIS A 1 100 ? -13.481 4.742 11.901 1.00 98.19 100 HIS A C 1
ATOM 774 O O . HIS A 1 100 ? -12.787 5.767 11.870 1.00 98.19 100 HIS A O 1
ATOM 780 N N . SER A 1 101 ? -14.687 4.665 11.349 1.00 97.12 101 SER A N 1
ATOM 781 C CA . SER A 1 101 ? -15.298 5.676 10.492 1.00 97.12 101 SER A CA 1
ATOM 782 C C . SER A 1 101 ? -15.324 7.064 11.137 1.00 97.12 101 SER A C 1
ATOM 784 O O . SER A 1 101 ? -14.918 8.039 10.508 1.00 97.12 101 SER A O 1
ATOM 786 N N . VAL A 1 102 ? -15.673 7.161 12.425 1.00 96.88 102 VAL A N 1
ATOM 787 C CA . VAL A 1 102 ? -15.703 8.432 13.172 1.00 96.88 102 VAL A CA 1
ATOM 788 C C . VAL A 1 102 ? -14.326 9.103 13.197 1.00 96.88 102 VAL A C 1
ATOM 790 O O . VAL A 1 102 ? -14.214 10.324 13.066 1.00 96.88 102 VAL A O 1
ATOM 793 N N . ARG A 1 103 ? -13.250 8.318 13.344 1.00 97.00 103 ARG A N 1
ATOM 794 C CA . ARG A 1 103 ? -11.877 8.843 13.315 1.00 97.00 103 ARG A CA 1
ATOM 795 C C . ARG A 1 103 ? -11.496 9.304 11.911 1.00 97.00 103 ARG A C 1
ATOM 797 O O . ARG A 1 103 ? -10.885 10.365 11.781 1.00 97.00 103 ARG A O 1
ATOM 804 N N . LEU A 1 104 ? -11.844 8.524 10.890 1.00 98.00 104 LEU A N 1
ATOM 805 C CA . LEU A 1 104 ? -11.541 8.834 9.496 1.00 98.00 104 LEU A CA 1
ATOM 806 C C . LEU A 1 104 ? -12.259 10.111 9.026 1.00 98.00 104 LEU A C 1
ATOM 808 O O . LEU A 1 104 ? -11.616 11.037 8.540 1.00 98.00 104 LEU A O 1
ATOM 812 N N . LEU A 1 105 ? -13.567 10.208 9.257 1.00 97.75 105 LEU A N 1
ATOM 813 C CA . LEU A 1 105 ? -14.394 11.363 8.893 1.00 97.75 105 LEU A CA 1
ATOM 814 C C . LEU A 1 105 ? -13.930 12.650 9.587 1.00 97.75 105 LEU A C 1
ATOM 816 O O . LEU A 1 105 ? -13.799 13.697 8.952 1.00 97.75 105 LEU A O 1
ATOM 820 N N . LYS A 1 106 ? -13.542 12.562 10.867 1.00 97.50 106 LYS A N 1
ATOM 821 C CA . LYS A 1 106 ? -12.937 13.692 11.589 1.00 97.50 106 LYS A CA 1
ATOM 822 C C . LYS A 1 106 ? -11.662 14.210 10.911 1.00 97.50 106 LYS A C 1
ATOM 824 O O . LYS A 1 106 ? -11.435 15.416 10.914 1.00 97.50 106 LYS A O 1
ATOM 829 N N . ARG A 1 107 ? -10.831 13.325 10.344 1.00 97.62 107 ARG A N 1
ATOM 830 C CA . ARG A 1 107 ? -9.616 13.705 9.596 1.00 97.62 107 ARG A CA 1
ATOM 831 C C . ARG A 1 107 ? -9.955 14.357 8.257 1.00 97.62 107 ARG A C 1
ATOM 833 O O . ARG A 1 107 ? -9.266 15.282 7.837 1.00 97.62 107 ARG A O 1
ATOM 840 N N . PHE A 1 108 ? -11.014 13.903 7.594 1.00 97.31 108 PHE A N 1
ATOM 841 C CA . PHE A 1 108 ? -11.478 14.530 6.358 1.00 97.31 108 PHE A CA 1
ATOM 842 C C . PHE A 1 108 ? -12.127 15.897 6.582 1.00 97.31 108 PHE A C 1
ATOM 844 O O . PHE A 1 108 ? -12.073 16.750 5.697 1.00 97.31 108 PHE A O 1
ATOM 851 N N . GLY A 1 109 ? -12.702 16.122 7.766 1.00 96.38 109 GLY A N 1
ATOM 852 C CA . GLY A 1 109 ? -13.427 17.350 8.088 1.00 96.38 109 GLY A CA 1
ATOM 853 C C . GLY A 1 109 ? -14.833 17.392 7.483 1.00 96.38 109 GLY A C 1
ATOM 854 O O . GLY A 1 109 ? -15.387 18.474 7.313 1.00 96.38 109 GLY A O 1
ATOM 855 N N . HIS A 1 110 ? -15.402 16.232 7.147 1.00 94.44 110 HIS A N 1
ATOM 856 C CA . HIS A 1 110 ? -16.776 16.081 6.665 1.00 94.44 110 HIS A CA 1
ATOM 857 C C . HIS A 1 110 ? -17.408 14.795 7.214 1.00 94.44 110 HIS A C 1
ATOM 859 O O . HIS A 1 110 ? -16.739 13.991 7.858 1.00 94.44 110 HIS A O 1
ATOM 865 N N . GLU A 1 111 ? -18.719 14.642 7.030 1.00 92.50 111 GLU A N 1
ATOM 866 C CA . GLU A 1 111 ? -19.529 13.665 7.775 1.00 92.50 111 GLU A CA 1
ATOM 867 C C . GLU A 1 111 ? -19.822 12.363 7.017 1.00 92.50 111 GLU A C 1
ATOM 869 O O . GLU A 1 111 ? -20.424 11.454 7.584 1.00 92.50 111 GLU A O 1
ATOM 874 N N . HIS A 1 112 ? -19.437 12.246 5.743 1.00 89.56 112 HIS A N 1
ATOM 875 C CA . HIS A 1 112 ? -19.744 11.055 4.950 1.00 89.56 112 HIS A CA 1
ATOM 876 C C . HIS A 1 112 ? -18.710 10.773 3.860 1.00 89.56 112 HIS A C 1
ATOM 878 O O . HIS A 1 112 ? -18.114 11.665 3.269 1.00 89.56 112 HIS A O 1
ATOM 884 N N . VAL A 1 113 ? -18.556 9.491 3.542 1.00 91.69 113 VAL A N 1
ATOM 885 C CA . VAL A 1 113 ? -17.819 8.997 2.371 1.00 91.69 113 VAL A CA 1
ATOM 886 C C . VAL A 1 113 ? -18.810 8.551 1.303 1.00 91.69 113 VAL A C 1
ATOM 888 O O . VAL A 1 113 ? -19.929 8.153 1.622 1.00 91.69 113 VAL A O 1
ATOM 891 N N . ALA A 1 114 ? -18.407 8.591 0.032 1.00 90.12 114 ALA A N 1
ATOM 892 C CA . ALA A 1 114 ? -19.304 8.239 -1.069 1.00 90.12 114 ALA A CA 1
ATOM 893 C C . ALA A 1 114 ? -19.726 6.762 -1.033 1.00 90.12 114 ALA A C 1
ATOM 895 O O . ALA A 1 114 ? -20.853 6.424 -1.383 1.00 90.12 114 ALA A O 1
ATOM 896 N N . PHE A 1 115 ? -18.799 5.884 -0.647 1.00 95.56 115 PHE A N 1
ATOM 897 C CA . PHE A 1 115 ? -19.009 4.444 -0.591 1.00 95.56 115 PHE A CA 1
ATOM 898 C C . PHE A 1 115 ? -17.911 3.786 0.250 1.00 95.56 115 PHE A C 1
ATOM 900 O O . PHE A 1 115 ? -16.777 4.273 0.276 1.00 95.56 115 PHE A O 1
ATOM 907 N N . VAL A 1 116 ? -18.236 2.674 0.903 1.00 97.00 116 VAL A N 1
ATOM 908 C CA . VAL A 1 116 ? -17.272 1.798 1.570 1.00 97.00 116 VAL A CA 1
ATOM 909 C C . VAL A 1 116 ? -17.669 0.347 1.334 1.00 97.00 116 VAL A C 1
ATOM 911 O O . VAL A 1 116 ? -18.848 0.003 1.390 1.00 97.00 116 VAL A O 1
ATOM 914 N N . GLU A 1 117 ? -16.679 -0.497 1.076 1.00 96.94 117 GLU A N 1
ATOM 915 C CA . GLU A 1 117 ? -16.820 -1.952 1.079 1.00 96.94 117 GLU A CA 1
ATOM 916 C C . GLU A 1 117 ? -15.639 -2.592 1.807 1.00 96.94 117 GLU A C 1
ATOM 918 O O . GLU A 1 117 ? -14.619 -1.946 2.045 1.00 96.94 117 GLU A O 1
ATOM 923 N N . THR A 1 118 ? -15.766 -3.864 2.163 1.00 97.88 118 THR A N 1
ATOM 924 C CA . THR A 1 118 ? -14.653 -4.637 2.712 1.00 97.88 118 THR A CA 1
ATOM 925 C C . THR A 1 118 ? -13.875 -5.337 1.600 1.00 97.88 118 THR A C 1
ATOM 927 O O . THR A 1 118 ? -14.324 -5.455 0.458 1.00 97.88 118 THR A O 1
ATOM 930 N N . GLY A 1 119 ? -12.673 -5.793 1.923 1.00 97.56 119 GLY A N 1
ATOM 931 C CA . GLY A 1 119 ? -11.825 -6.531 1.005 1.00 97.56 119 GLY A CA 1
ATOM 932 C C . GLY A 1 119 ? -10.607 -7.107 1.707 1.00 97.56 119 GLY A C 1
ATOM 933 O O . GLY A 1 119 ? -10.502 -7.068 2.935 1.00 97.56 119 GLY A O 1
ATOM 934 N N . PHE A 1 120 ? -9.674 -7.626 0.916 1.00 97.88 120 PHE A N 1
ATOM 935 C CA . PHE A 1 120 ? -8.442 -8.220 1.418 1.00 97.88 120 PHE A CA 1
ATOM 936 C C . PHE A 1 120 ? -7.237 -7.836 0.566 1.00 97.88 120 PHE A C 1
ATOM 938 O O . PHE A 1 120 ? -7.305 -7.808 -0.665 1.00 97.88 120 PHE A O 1
ATOM 945 N N . LEU A 1 121 ? -6.121 -7.596 1.246 1.00 98.00 121 LEU A N 1
ATOM 946 C CA . LEU A 1 121 ? -4.792 -7.520 0.655 1.00 98.00 121 LEU A CA 1
ATOM 947 C C . LEU A 1 121 ? -4.112 -8.878 0.832 1.00 98.00 121 LEU A C 1
ATOM 949 O O . LEU A 1 121 ? -3.678 -9.213 1.936 1.00 98.00 121 LEU A O 1
ATOM 953 N N . ASP A 1 122 ? -4.056 -9.663 -0.242 1.00 96.81 122 ASP A N 1
ATOM 954 C CA . ASP A 1 122 ? -3.359 -10.952 -0.244 1.00 96.81 122 ASP A CA 1
ATOM 955 C C . ASP A 1 122 ? -1.845 -10.730 -0.205 1.00 96.81 122 ASP A C 1
ATOM 957 O O . ASP A 1 122 ? -1.322 -9.769 -0.769 1.00 96.81 122 ASP A O 1
ATOM 961 N N . GLY A 1 123 ? -1.129 -11.620 0.470 1.00 96.62 123 GLY A N 1
ATOM 962 C CA . GLY A 1 123 ? 0.304 -11.493 0.684 1.00 96.62 123 GLY A CA 1
ATOM 963 C C . GLY A 1 123 ? 0.690 -10.664 1.907 1.00 96.62 123 GLY A C 1
ATOM 964 O O . GLY A 1 123 ? 1.857 -10.678 2.291 1.00 96.62 123 GLY A O 1
ATOM 965 N N . TYR A 1 124 ? -0.252 -9.938 2.514 1.00 97.56 124 TYR A N 1
ATOM 966 C CA . TYR A 1 124 ? 0.027 -8.968 3.572 1.00 97.56 124 TYR A CA 1
ATOM 967 C C . TYR A 1 124 ? -0.514 -9.386 4.938 1.00 97.56 124 TYR A C 1
ATOM 969 O O . TYR A 1 124 ? -1.550 -10.034 5.057 1.00 97.56 124 TYR A O 1
ATOM 977 N N . GLU A 1 125 ? 0.165 -8.922 5.980 1.00 96.19 125 GLU A N 1
ATOM 978 C CA . GLU A 1 125 ? -0.201 -9.073 7.382 1.00 96.19 125 GLU A CA 1
ATOM 979 C C . GLU A 1 125 ? -0.254 -7.695 8.063 1.00 96.19 125 GLU A C 1
ATOM 981 O O . GLU A 1 125 ? 0.561 -6.811 7.776 1.00 96.19 125 GLU A O 1
ATOM 986 N N . LEU A 1 126 ? -1.209 -7.520 8.98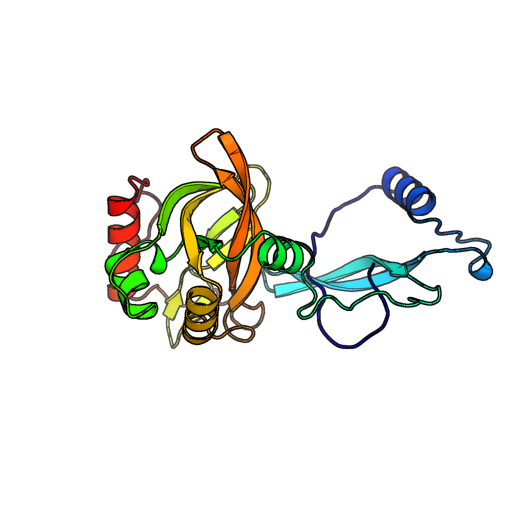2 1.00 96.88 126 LEU A N 1
ATOM 987 C CA . LEU A 1 126 ? -1.227 -6.389 9.908 1.00 96.88 126 LEU A CA 1
ATOM 988 C C . LEU A 1 126 ? -0.189 -6.625 11.011 1.00 96.88 126 LEU A C 1
ATOM 990 O O . LEU A 1 126 ? -0.304 -7.575 11.780 1.00 96.88 126 LEU A O 1
ATOM 994 N N . ARG A 1 127 ? 0.774 -5.715 11.142 1.00 95.81 127 ARG A N 1
ATOM 995 C CA . ARG A 1 127 ? 1.757 -5.704 12.235 1.00 95.81 127 ARG A CA 1
ATOM 996 C C . ARG A 1 127 ? 1.688 -4.408 13.017 1.00 95.81 127 ARG A C 1
ATOM 998 O O . ARG A 1 127 ? 1.150 -3.421 12.536 1.00 95.81 127 ARG A O 1
ATOM 1005 N N . PHE A 1 128 ? 2.267 -4.385 14.210 1.00 96.38 128 PHE A N 1
ATOM 1006 C CA . PHE A 1 128 ? 2.414 -3.167 15.005 1.00 96.38 128 PHE A CA 1
ATOM 1007 C C . PHE A 1 128 ? 3.889 -2.818 15.160 1.00 96.38 128 PHE A C 1
ATOM 1009 O O . PHE A 1 128 ? 4.440 -2.894 16.248 1.00 96.38 128 PHE A O 1
ATOM 1016 N N . ASN A 1 129 ? 4.535 -2.483 14.046 1.00 96.25 129 ASN A N 1
ATOM 1017 C CA . ASN A 1 129 ? 5.973 -2.212 13.987 1.00 96.25 129 ASN A CA 1
ATOM 1018 C C . ASN A 1 129 ? 6.299 -0.840 13.377 1.00 96.25 129 ASN A C 1
ATOM 1020 O O . ASN A 1 129 ? 7.450 -0.567 13.053 1.00 96.25 129 ASN A O 1
ATOM 1024 N N . LYS A 1 130 ? 5.309 0.050 13.217 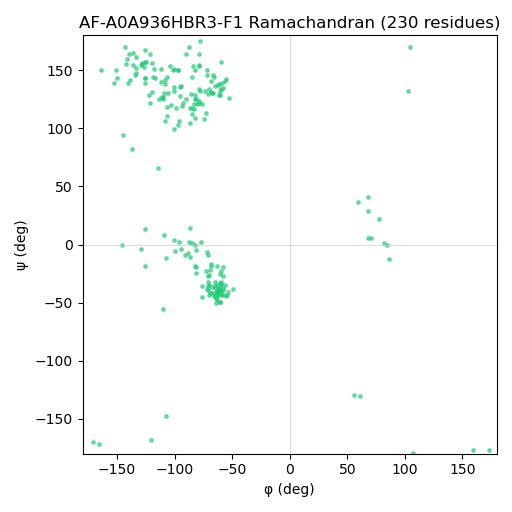1.00 97.00 130 LYS A N 1
ATOM 1025 C CA . LYS A 1 130 ? 5.562 1.442 12.827 1.00 97.00 130 LYS A CA 1
ATOM 1026 C C . LYS A 1 130 ? 5.835 2.280 14.070 1.00 97.00 130 LYS A C 1
ATOM 1028 O O . LYS A 1 130 ? 4.929 2.483 14.876 1.00 97.00 130 LYS A O 1
ATOM 1033 N N . ARG A 1 131 ? 7.029 2.857 14.197 1.00 96.06 131 ARG A N 1
ATOM 1034 C CA . ARG A 1 131 ? 7.436 3.683 15.345 1.00 96.06 131 ARG A CA 1
ATOM 1035 C C . ARG A 1 131 ? 6.554 4.927 15.513 1.00 96.06 131 ARG A C 1
ATOM 1037 O O . ARG A 1 131 ? 6.354 5.715 14.575 1.00 96.06 131 ARG A O 1
ATOM 1044 N N . ALA A 1 132 ? 6.039 5.133 16.722 1.00 91.81 132 ALA A N 1
ATOM 1045 C CA . ALA A 1 132 ? 5.190 6.263 17.085 1.00 91.81 132 ALA A CA 1
ATOM 1046 C C . ALA A 1 132 ? 5.471 6.714 18.530 1.00 91.81 132 ALA A C 1
ATOM 1048 O O . ALA A 1 132 ? 4.898 6.185 19.480 1.00 91.81 132 ALA A O 1
ATOM 1049 N N . GLY A 1 133 ? 6.353 7.707 18.691 1.00 88.44 133 GLY A N 1
ATOM 1050 C CA . GLY A 1 133 ? 6.868 8.074 20.014 1.00 88.44 133 GLY A CA 1
ATOM 1051 C C . GLY A 1 133 ? 7.612 6.892 20.639 1.00 88.44 133 GLY A C 1
ATOM 1052 O O . GLY A 1 133 ? 8.424 6.265 19.958 1.00 88.44 133 GLY A O 1
ATOM 1053 N N . ASP A 1 134 ? 7.271 6.569 21.886 1.00 85.44 134 ASP A N 1
ATOM 1054 C CA . ASP A 1 134 ? 7.807 5.413 22.624 1.00 85.44 134 ASP A CA 1
ATOM 1055 C C . ASP A 1 134 ? 7.045 4.099 22.339 1.00 85.44 134 ASP A C 1
ATOM 1057 O O . ASP A 1 134 ? 7.354 3.059 22.916 1.00 85.44 134 ASP A O 1
ATOM 1061 N N . GLY A 1 135 ? 6.028 4.137 21.469 1.00 92.19 135 GLY A N 1
ATOM 1062 C CA . GLY A 1 135 ? 5.198 2.986 21.113 1.00 92.19 135 GLY A CA 1
ATOM 1063 C C . GLY A 1 135 ? 5.230 2.646 19.624 1.00 92.19 135 GLY A C 1
ATOM 1064 O O . GLY A 1 135 ? 6.019 3.189 18.839 1.00 92.19 135 GLY A O 1
ATOM 1065 N N . ALA A 1 136 ? 4.312 1.766 19.226 1.00 94.69 136 ALA A N 1
ATOM 1066 C CA . ALA A 1 136 ? 4.143 1.342 17.841 1.00 94.69 136 ALA A CA 1
ATOM 1067 C C . ALA A 1 136 ? 2.705 1.537 17.330 1.00 94.69 136 ALA A C 1
ATOM 1069 O O . ALA A 1 136 ? 1.737 1.619 18.081 1.00 94.69 136 ALA A O 1
ATOM 1070 N N . CYS A 1 137 ? 2.543 1.643 16.018 1.00 95.81 137 CYS A N 1
ATOM 1071 C CA . CYS A 1 137 ? 1.257 1.720 15.329 1.00 95.81 137 CYS A CA 1
ATOM 1072 C C . CYS A 1 137 ? 1.162 0.637 14.253 1.00 95.81 137 CYS A C 1
ATOM 1074 O O . CYS A 1 137 ? 2.163 0.012 13.895 1.00 95.81 137 CYS A O 1
ATOM 1076 N N . ALA A 1 138 ? -0.054 0.439 13.734 1.00 96.81 138 ALA A N 1
ATOM 1077 C CA . ALA A 1 138 ? -0.313 -0.520 12.669 1.00 96.81 138 ALA A CA 1
ATOM 1078 C C . ALA A 1 138 ? 0.560 -0.257 11.439 1.00 96.81 138 ALA A C 1
ATOM 1080 O O . ALA A 1 138 ? 0.723 0.881 11.009 1.00 96.81 138 ALA A O 1
ATOM 1081 N N . ASN A 1 139 ? 1.039 -1.317 10.825 1.00 97.88 139 ASN A N 1
ATOM 1082 C CA . ASN A 1 139 ? 1.718 -1.330 9.549 1.00 97.88 139 ASN A CA 1
ATOM 1083 C C . ASN A 1 139 ? 1.181 -2.500 8.728 1.00 97.88 139 ASN A C 1
ATOM 1085 O O . ASN A 1 139 ? 0.724 -3.500 9.285 1.00 97.88 139 ASN A O 1
ATOM 1089 N N . LEU A 1 140 ? 1.275 -2.378 7.412 1.00 97.56 140 LEU A N 1
ATOM 1090 C CA . LEU A 1 140 ? 0.997 -3.457 6.487 1.00 97.56 140 LEU A CA 1
ATOM 1091 C C . LEU A 1 140 ? 2.331 -4.022 5.984 1.00 97.56 140 LEU A C 1
ATOM 1093 O O . LEU A 1 140 ? 3.130 -3.308 5.381 1.00 97.56 140 LEU A O 1
ATOM 1097 N N . THR A 1 141 ? 2.576 -5.305 6.228 1.00 96.56 141 THR A N 1
ATOM 1098 C CA . THR A 1 141 ? 3.853 -5.963 5.919 1.00 96.56 141 THR A CA 1
ATOM 1099 C C . THR A 1 141 ? 3.610 -7.138 4.982 1.00 96.56 141 THR A C 1
ATOM 1101 O O . THR A 1 141 ? 2.761 -7.978 5.265 1.00 96.56 141 THR A O 1
ATOM 1104 N N . PHE A 1 142 ? 4.341 -7.216 3.868 1.00 95.88 142 PHE A N 1
ATOM 1105 C CA . PHE A 1 142 ? 4.271 -8.386 2.989 1.00 95.88 142 PHE A CA 1
ATOM 1106 C C . PHE A 1 142 ? 4.936 -9.590 3.672 1.00 95.88 142 PHE A C 1
ATOM 1108 O O . PHE A 1 142 ? 6.051 -9.470 4.177 1.00 95.88 142 PHE A O 1
ATOM 1115 N N . GLN A 1 143 ? 4.245 -10.727 3.707 1.00 95.00 143 GLN A N 1
ATOM 1116 C CA . GLN A 1 143 ? 4.671 -11.977 4.350 1.00 95.00 143 GLN A CA 1
ATOM 1117 C C . GLN A 1 143 ? 4.563 -13.200 3.423 1.00 95.00 143 GLN A C 1
ATOM 1119 O O . GLN A 1 143 ? 4.996 -14.287 3.788 1.00 95.00 143 GLN A O 1
ATOM 1124 N N . GLY A 1 144 ? 4.044 -13.029 2.203 1.00 92.88 144 GLY A N 1
ATOM 1125 C CA . GLY A 1 144 ? 3.916 -14.104 1.218 1.00 92.88 144 GLY A CA 1
ATOM 1126 C C . GLY A 1 144 ? 2.488 -14.627 1.067 1.00 92.88 144 GLY A C 1
ATOM 1127 O O . GLY A 1 144 ? 1.592 -14.264 1.823 1.00 92.88 144 GLY A O 1
ATOM 1128 N N . ALA A 1 145 ? 2.278 -15.461 0.047 1.00 90.44 145 ALA A N 1
ATOM 1129 C CA . ALA A 1 145 ? 0.960 -15.774 -0.520 1.00 90.44 145 ALA A CA 1
ATOM 1130 C C . ALA A 1 145 ? -0.065 -16.392 0.452 1.00 90.44 145 ALA A C 1
ATOM 1132 O O . ALA A 1 145 ? -1.262 -16.270 0.210 1.00 90.44 145 ALA A O 1
ATOM 1133 N N . ASP A 1 146 ? 0.385 -17.011 1.545 1.00 94.25 146 ASP A N 1
ATOM 1134 C CA . ASP A 1 146 ? -0.492 -17.641 2.543 1.00 94.25 146 ASP A CA 1
ATOM 1135 C C . ASP A 1 146 ? -1.082 -16.640 3.555 1.00 94.25 146 ASP A C 1
ATOM 1137 O O . ASP A 1 146 ? -1.911 -17.002 4.392 1.00 94.25 146 ASP A O 1
ATOM 1141 N N . HIS A 1 147 ? -0.676 -15.370 3.484 1.00 95.81 147 HIS A N 1
ATOM 1142 C CA . HIS A 1 147 ? -1.158 -14.304 4.355 1.00 95.81 147 HIS A CA 1
ATOM 1143 C C . HIS A 1 147 ? -2.209 -13.441 3.662 1.00 95.81 147 HIS A C 1
ATOM 1145 O O . HIS A 1 147 ? -2.190 -13.244 2.446 1.00 95.81 147 HIS A O 1
ATOM 1151 N N . ARG A 1 148 ? -3.117 -12.869 4.456 1.00 95.56 148 ARG A N 1
ATOM 1152 C CA . ARG A 1 148 ? -4.051 -11.845 3.986 1.00 95.56 148 ARG A CA 1
ATOM 1153 C C . ARG A 1 148 ? -4.438 -10.885 5.100 1.00 95.56 148 ARG A C 1
ATOM 1155 O O . ARG A 1 148 ? -4.666 -11.304 6.234 1.00 95.56 148 ARG A O 1
ATOM 1162 N N . CYS A 1 149 ? -4.593 -9.613 4.755 1.00 97.50 149 CYS A N 1
ATOM 1163 C CA . CYS A 1 149 ? -5.019 -8.575 5.686 1.00 97.50 149 CYS A CA 1
ATOM 1164 C C . CYS A 1 149 ? -6.404 -8.039 5.282 1.00 97.50 149 CYS A C 1
ATOM 1166 O O . CYS A 1 149 ? -6.561 -7.628 4.126 1.00 97.50 149 CYS A O 1
ATOM 1168 N N . PRO A 1 150 ? -7.412 -8.046 6.179 1.00 97.81 150 PRO A N 1
ATOM 1169 C CA . PRO A 1 150 ? -8.702 -7.427 5.896 1.00 97.81 150 PRO A CA 1
ATOM 1170 C C . PRO A 1 150 ? -8.564 -5.904 5.821 1.00 97.81 150 PRO A C 1
ATOM 1172 O O . PRO A 1 150 ? -7.850 -5.288 6.613 1.00 97.81 150 PRO A O 1
ATOM 1175 N N . VAL A 1 151 ? -9.280 -5.291 4.881 1.00 98.50 151 VAL A N 1
ATOM 1176 C CA . VAL A 1 151 ? -9.307 -3.836 4.698 1.00 98.50 151 VAL A CA 1
ATOM 1177 C C . VAL A 1 151 ? -10.729 -3.326 4.521 1.00 98.50 151 VAL A C 1
ATOM 1179 O O . VAL A 1 151 ? -11.565 -3.997 3.914 1.00 98.50 151 VAL A O 1
ATOM 1182 N N . ALA A 1 152 ? -10.990 -2.110 4.998 1.00 98.38 152 ALA A N 1
ATOM 1183 C CA . ALA A 1 152 ? -12.127 -1.322 4.537 1.00 98.38 152 ALA A CA 1
ATOM 1184 C C . ALA A 1 152 ? -11.655 -0.403 3.403 1.00 98.38 152 ALA A C 1
ATOM 1186 O O . ALA A 1 152 ? -10.755 0.423 3.583 1.00 98.38 152 ALA A O 1
ATOM 1187 N N . ALA A 1 153 ? -12.245 -0.571 2.225 1.00 98.19 153 ALA A N 1
ATOM 1188 C CA . ALA A 1 153 ? -11.965 0.195 1.025 1.00 98.19 153 ALA A CA 1
ATOM 1189 C C . ALA A 1 153 ? -12.981 1.335 0.892 1.00 98.19 153 ALA A C 1
ATOM 1191 O O . ALA A 1 153 ? -14.143 1.127 0.543 1.00 98.19 153 ALA A O 1
ATOM 1192 N N . TYR A 1 154 ? -12.536 2.559 1.161 1.00 98.19 154 TYR A N 1
ATOM 1193 C CA . TYR A 1 154 ? -13.348 3.769 1.076 1.00 98.19 154 TYR A CA 1
ATOM 1194 C C . TYR A 1 154 ? -13.190 4.438 -0.291 1.00 98.19 154 TYR A C 1
ATOM 1196 O O . TYR A 1 154 ? -12.071 4.609 -0.775 1.00 98.19 154 TYR A O 1
ATOM 1204 N N . ARG A 1 155 ? -14.292 4.886 -0.902 1.00 97.19 155 ARG A N 1
ATOM 1205 C CA . ARG A 1 155 ? -14.261 5.819 -2.039 1.00 97.19 155 ARG A CA 1
ATOM 1206 C C . ARG A 1 155 ? -14.118 7.239 -1.521 1.00 97.19 155 ARG A C 1
ATOM 1208 O O . ARG A 1 155 ? -15.066 7.799 -0.968 1.00 97.19 155 ARG A O 1
ATOM 1215 N N . VAL A 1 156 ? -12.942 7.813 -1.734 1.00 97.50 156 VAL A N 1
ATOM 1216 C CA . VAL A 1 156 ? -12.551 9.126 -1.212 1.00 97.50 156 VAL A CA 1
ATOM 1217 C C . VAL A 1 156 ? -12.106 10.051 -2.337 1.00 97.50 156 VAL A C 1
ATOM 1219 O O . VAL A 1 156 ? -11.732 9.594 -3.420 1.00 97.50 156 VAL A O 1
ATOM 1222 N N . SER A 1 157 ? -12.168 11.358 -2.102 1.00 96.88 157 SER A N 1
ATOM 1223 C CA . SER A 1 157 ? -11.678 12.344 -3.064 1.00 96.88 157 SER A CA 1
ATOM 1224 C C . SER A 1 157 ? -10.151 12.474 -3.025 1.00 96.88 157 SER A C 1
ATOM 1226 O O . SER A 1 157 ? -9.495 12.100 -2.052 1.00 96.88 157 SER A O 1
ATOM 1228 N N . VAL A 1 158 ? -9.578 13.085 -4.065 1.00 95.38 158 VAL A N 1
ATOM 1229 C CA . VAL A 1 158 ? -8.151 13.467 -4.081 1.00 95.38 158 VAL A CA 1
ATOM 1230 C C . VAL A 1 158 ? -7.795 14.374 -2.897 1.00 95.38 158 VAL A C 1
ATOM 1232 O O . VAL A 1 158 ? -6.696 14.295 -2.356 1.00 95.38 158 VAL A O 1
ATOM 1235 N N . GLU A 1 159 ? -8.719 15.237 -2.479 1.00 96.06 159 GLU A N 1
ATOM 1236 C CA . GLU A 1 159 ? -8.492 16.154 -1.363 1.00 96.06 159 GLU A CA 1
ATOM 1237 C C . GLU A 1 159 ? -8.474 15.421 -0.014 1.00 96.06 159 GLU A C 1
ATOM 1239 O O . GLU A 1 159 ? -7.626 15.698 0.831 1.00 96.06 159 GLU A O 1
ATOM 1244 N N . ASP A 1 160 ? -9.340 14.424 0.165 1.00 97.69 160 ASP A N 1
ATOM 1245 C CA . ASP A 1 160 ? -9.316 13.554 1.346 1.00 97.69 160 ASP A CA 1
ATOM 1246 C C . ASP A 1 160 ? -7.992 12.792 1.451 1.00 97.69 160 ASP A C 1
ATOM 1248 O O . ASP A 1 160 ? -7.401 12.699 2.526 1.00 97.69 160 ASP A O 1
ATOM 1252 N N . LEU A 1 161 ? -7.478 12.315 0.318 1.00 97.25 161 LEU A N 1
ATOM 1253 C CA . LEU A 1 161 ? -6.177 11.662 0.230 1.00 97.25 161 LEU A CA 1
ATOM 1254 C C . LEU A 1 161 ? -5.009 12.600 0.563 1.00 97.25 161 LEU A C 1
ATOM 1256 O O . LEU A 1 161 ? -4.054 12.167 1.203 1.00 97.25 161 LEU A O 1
ATOM 1260 N N . ARG A 1 162 ? -5.078 13.887 0.201 1.00 96.56 162 ARG A N 1
ATOM 1261 C CA . ARG A 1 162 ? -4.084 14.889 0.637 1.00 96.56 162 ARG A CA 1
ATOM 1262 C C . ARG A 1 162 ? -4.150 15.160 2.137 1.00 96.56 162 ARG A C 1
ATOM 1264 O O . ARG A 1 162 ? -3.114 15.346 2.769 1.00 96.56 162 ARG A O 1
ATOM 1271 N N . ARG A 1 163 ? -5.350 15.163 2.726 1.00 98.06 163 ARG A N 1
ATOM 1272 C CA . ARG A 1 163 ? -5.497 15.256 4.188 1.00 98.06 163 ARG A CA 1
ATOM 1273 C C . ARG A 1 163 ? -4.879 14.045 4.870 1.00 98.06 163 ARG A C 1
ATOM 1275 O O . ARG A 1 163 ? -4.185 14.206 5.868 1.00 98.06 163 ARG A O 1
ATOM 1282 N N . LEU A 1 164 ? -5.087 12.847 4.325 1.00 98.19 164 LEU A N 1
ATOM 1283 C CA . LEU A 1 164 ? -4.439 11.644 4.846 1.00 98.19 164 LEU A CA 1
ATOM 1284 C C . LEU A 1 164 ? -2.922 11.712 4.715 1.00 98.19 164 LEU A C 1
ATOM 1286 O O . LEU A 1 164 ? -2.260 11.404 5.693 1.00 98.19 164 LEU A O 1
ATOM 1290 N N . ASP A 1 165 ? -2.369 12.204 3.605 1.00 98.12 165 ASP A N 1
ATOM 1291 C CA . ASP A 1 165 ? -0.914 12.389 3.474 1.00 98.12 165 ASP A CA 1
ATOM 1292 C C . ASP A 1 165 ? -0.335 13.221 4.625 1.00 98.12 165 ASP A C 1
ATOM 1294 O O . ASP A 1 165 ? 0.691 12.858 5.198 1.00 98.12 165 ASP A O 1
ATOM 1298 N N . TYR A 1 166 ? -1.038 14.283 5.032 1.00 97.88 166 TYR A N 1
ATOM 1299 C CA . TYR A 1 166 ? -0.660 15.081 6.197 1.00 97.88 166 TYR A CA 1
ATOM 1300 C C . TYR A 1 166 ? -0.730 14.285 7.514 1.00 97.88 166 TYR A C 1
ATOM 1302 O O . TYR A 1 166 ? 0.202 14.337 8.313 1.00 97.88 166 TYR A O 1
ATOM 1310 N N . TYR A 1 167 ? -1.811 13.534 7.753 1.00 97.12 167 TYR A N 1
ATOM 1311 C CA . TYR A 1 167 ? -1.977 12.751 8.988 1.00 97.12 167 TYR A CA 1
ATOM 1312 C C . TYR A 1 167 ? -1.056 11.534 9.088 1.00 97.12 167 TYR A C 1
ATOM 1314 O O . TYR A 1 167 ? -0.692 11.143 10.199 1.00 97.12 167 TYR A O 1
ATOM 1322 N N . GLU A 1 168 ? -0.729 10.917 7.958 1.00 97.75 168 GLU A N 1
ATOM 1323 C CA . GLU A 1 168 ? 0.153 9.755 7.876 1.00 97.75 168 GLU A CA 1
ATOM 1324 C C . GLU A 1 168 ? 1.631 10.174 7.777 1.00 97.75 168 GLU A C 1
ATOM 1326 O O . GLU A 1 168 ? 2.512 9.342 7.971 1.00 97.75 168 GLU A O 1
ATOM 1331 N N . GLY A 1 169 ? 1.920 11.463 7.558 1.00 97.44 169 GLY A N 1
ATOM 1332 C CA . GLY A 1 169 ? 3.282 11.992 7.459 1.00 97.44 169 GLY A CA 1
ATOM 1333 C C . GLY A 1 169 ? 4.014 11.492 6.214 1.00 97.44 169 GLY A C 1
ATOM 1334 O O . GLY A 1 169 ? 5.183 11.124 6.300 1.00 97.44 169 GLY A O 1
ATOM 1335 N N . GLU A 1 170 ? 3.309 11.436 5.086 1.00 96.31 170 GLU A N 1
ATOM 1336 C CA . GLU A 1 170 ? 3.842 11.042 3.779 1.00 96.31 170 GLU A CA 1
ATOM 1337 C C . GLU A 1 170 ? 4.971 11.990 3.323 1.00 96.31 170 GLU A C 1
ATOM 1339 O O . GLU A 1 170 ? 4.748 13.206 3.322 1.00 96.31 170 GLU A O 1
ATOM 1344 N N . PRO A 1 171 ? 6.139 11.493 2.856 1.00 94.50 171 PRO A N 1
ATOM 1345 C CA . PRO A 1 171 ? 6.570 10.088 2.762 1.00 94.50 171 PRO A CA 1
ATOM 1346 C C . PRO A 1 171 ? 7.447 9.601 3.943 1.00 94.50 171 PRO A C 1
ATOM 1348 O O . PRO A 1 171 ? 7.934 8.474 3.927 1.00 94.50 171 PRO A O 1
ATOM 1351 N N . ASP A 1 172 ? 7.704 10.441 4.950 1.00 95.62 172 ASP A N 1
ATOM 1352 C CA . ASP A 1 172 ? 8.742 10.210 5.973 1.00 95.62 172 ASP A CA 1
ATOM 1353 C C . ASP A 1 172 ? 8.318 9.271 7.116 1.00 95.62 172 ASP A C 1
ATOM 1355 O O . ASP A 1 172 ? 9.152 8.789 7.894 1.00 95.62 172 ASP A O 1
ATOM 1359 N N . HIS A 1 173 ? 7.012 9.087 7.306 1.00 97.00 173 HIS A N 1
ATOM 1360 C CA . HIS A 1 173 ? 6.435 8.251 8.360 1.00 97.00 173 HIS A CA 1
ATOM 1361 C C . HIS A 1 173 ? 5.793 6.993 7.790 1.00 97.00 173 HIS A C 1
ATOM 1363 O O . HIS A 1 173 ? 6.142 5.877 8.185 1.00 97.00 173 HIS A O 1
ATOM 1369 N N . TYR A 1 174 ? 4.866 7.196 6.865 1.00 98.19 174 TYR A N 1
ATOM 1370 C CA . TYR A 1 174 ? 4.367 6.179 5.960 1.00 98.19 174 TYR A CA 1
ATOM 1371 C C . TYR A 1 174 ? 4.662 6.614 4.527 1.00 98.19 174 TYR A C 1
ATOM 1373 O O . TYR A 1 174 ? 4.787 7.804 4.271 1.00 98.19 174 TYR A O 1
ATOM 1381 N N . VAL A 1 175 ? 4.735 5.643 3.623 1.00 97.94 175 VAL A N 1
ATOM 1382 C CA . VAL A 1 175 ? 4.782 5.814 2.175 1.00 97.94 175 VAL A CA 1
ATOM 1383 C C . VAL A 1 175 ? 3.460 5.320 1.591 1.00 97.94 175 VAL A C 1
ATOM 1385 O O . VAL A 1 175 ? 3.038 4.185 1.841 1.00 97.94 175 VAL A O 1
ATOM 1388 N N . ARG A 1 176 ? 2.800 6.154 0.792 1.00 98.12 176 ARG A N 1
ATOM 1389 C CA . ARG A 1 176 ? 1.550 5.836 0.116 1.00 98.12 176 ARG A CA 1
ATOM 1390 C C . ARG A 1 176 ? 1.837 5.112 -1.181 1.00 98.12 176 ARG A C 1
ATOM 1392 O O . ARG A 1 176 ? 2.378 5.701 -2.121 1.00 98.12 176 ARG A O 1
ATOM 1399 N N . LEU A 1 177 ? 1.363 3.876 -1.249 1.00 98.12 177 LEU A N 1
ATOM 1400 C CA . LEU A 1 177 ? 1.506 2.995 -2.396 1.00 98.12 177 LEU A CA 1
ATOM 1401 C C . LEU A 1 177 ? 0.150 2.617 -2.995 1.00 98.12 177 LEU A C 1
ATOM 1403 O O . LEU A 1 177 ? -0.864 2.548 -2.297 1.00 98.12 177 LEU A O 1
ATOM 1407 N N . GLY A 1 178 ? 0.137 2.354 -4.298 1.00 98.12 178 GLY A N 1
ATOM 1408 C CA . GLY A 1 178 ? -0.981 1.722 -4.986 1.00 98.12 178 GLY A CA 1
ATOM 1409 C C . GLY A 1 178 ? -0.884 0.205 -4.870 1.00 98.12 178 GLY A C 1
ATOM 1410 O O . GLY A 1 178 ? -0.005 -0.410 -5.472 1.00 98.12 178 GLY A O 1
ATOM 1411 N N . LEU A 1 179 ? -1.810 -0.418 -4.146 1.00 98.12 179 LEU A N 1
ATOM 1412 C CA . LEU A 1 179 ? -1.852 -1.867 -3.972 1.00 98.12 179 LEU A CA 1
ATOM 1413 C C . LEU A 1 179 ? -3.070 -2.490 -4.664 1.00 98.12 179 LEU A C 1
ATOM 1415 O O . LEU A 1 179 ? -4.165 -1.918 -4.612 1.00 98.12 179 LEU A O 1
ATOM 1419 N N . PRO A 1 180 ? -2.904 -3.658 -5.312 1.00 97.56 180 PRO A N 1
ATOM 1420 C CA . PRO A 1 180 ? -4.034 -4.462 -5.740 1.00 97.56 180 PRO A CA 1
ATOM 1421 C C . PRO A 1 180 ? -4.717 -5.077 -4.515 1.00 97.56 180 PRO A C 1
ATOM 1423 O O . PRO A 1 180 ? -4.048 -5.630 -3.645 1.00 97.56 180 PRO A O 1
ATOM 1426 N N . PHE A 1 181 ? -6.042 -4.998 -4.455 1.00 98.19 181 PHE A N 1
ATOM 1427 C CA . PHE A 1 181 ? -6.836 -5.606 -3.391 1.00 98.19 181 PHE A CA 1
ATOM 1428 C C . PHE A 1 181 ? -8.045 -6.344 -3.963 1.00 98.19 181 PHE A C 1
ATOM 1430 O O . PHE A 1 181 ? -8.637 -5.920 -4.964 1.00 98.19 181 PHE A O 1
ATOM 1437 N N . ASN A 1 182 ? -8.409 -7.444 -3.307 1.00 98.06 182 ASN A N 1
ATOM 1438 C CA . ASN A 1 182 ? -9.611 -8.204 -3.618 1.00 98.06 182 ASN A CA 1
ATOM 1439 C C . ASN A 1 182 ? -10.800 -7.554 -2.921 1.00 98.06 182 ASN A C 1
ATOM 1441 O O . ASN A 1 182 ? -10.822 -7.429 -1.695 1.00 98.06 182 ASN A O 1
ATOM 1445 N N . ARG A 1 183 ? -11.785 -7.145 -3.706 1.00 97.00 183 ARG A N 1
ATOM 1446 C CA . ARG A 1 183 ? -13.041 -6.557 -3.246 1.00 97.00 183 ARG A CA 1
ATOM 1447 C C . ARG A 1 183 ? -13.986 -7.650 -2.760 1.00 97.00 183 ARG A C 1
ATOM 1449 O O . ARG A 1 183 ? -13.913 -8.791 -3.221 1.00 97.00 183 ARG A O 1
ATOM 1456 N N . ALA A 1 184 ? -14.892 -7.309 -1.848 1.00 91.38 184 ALA A N 1
ATOM 1457 C CA . ALA A 1 184 ? -15.882 -8.257 -1.333 1.00 91.38 184 ALA A CA 1
ATOM 1458 C C . ALA A 1 184 ? -16.809 -8.807 -2.433 1.00 91.38 184 ALA A C 1
ATOM 1460 O O . ALA A 1 184 ? -17.316 -9.919 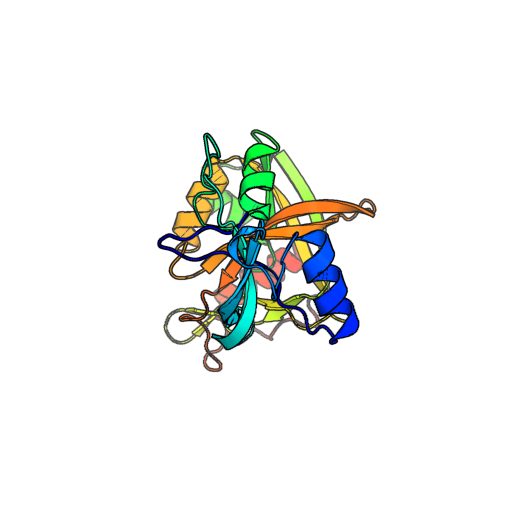-2.305 1.00 91.38 184 ALA A O 1
ATOM 1461 N N . ASP A 1 185 ? -16.993 -8.066 -3.530 1.00 88.25 185 ASP A N 1
ATOM 1462 C CA . ASP A 1 185 ? -17.752 -8.508 -4.706 1.00 88.25 185 ASP A CA 1
ATOM 1463 C C . ASP A 1 185 ? -16.996 -9.494 -5.623 1.00 88.25 185 ASP A C 1
ATOM 1465 O O . ASP A 1 185 ? -17.525 -9.909 -6.654 1.00 88.25 185 ASP A O 1
ATOM 1469 N N . GLY A 1 186 ? -15.769 -9.880 -5.256 1.00 90.81 186 GLY A N 1
ATOM 1470 C CA . GLY A 1 186 ? -14.901 -10.769 -6.030 1.00 90.81 186 GLY A CA 1
ATOM 1471 C C . GLY A 1 186 ? -14.074 -10.063 -7.110 1.00 90.81 186 GLY A C 1
ATOM 1472 O O . GLY A 1 186 ? -13.307 -10.720 -7.813 1.00 90.81 186 GLY A O 1
ATOM 1473 N N . GLY A 1 187 ? -14.205 -8.743 -7.265 1.00 95.50 187 GLY A N 1
ATOM 1474 C CA . GLY A 1 187 ? -13.408 -7.958 -8.201 1.00 95.50 187 GLY A CA 1
ATOM 1475 C C . GLY A 1 187 ? -12.001 -7.643 -7.686 1.00 95.50 187 GLY A C 1
ATOM 1476 O O . GLY A 1 187 ? -11.765 -7.522 -6.488 1.00 95.50 187 GLY A O 1
ATOM 1477 N N . LEU A 1 188 ? -11.065 -7.421 -8.608 1.00 96.69 188 LEU A N 1
ATOM 1478 C CA . LEU A 1 188 ? -9.736 -6.888 -8.300 1.00 96.69 188 LEU A CA 1
ATOM 1479 C C . LEU A 1 188 ? -9.693 -5.392 -8.632 1.00 96.69 188 LEU A C 1
ATOM 1481 O O . LEU A 1 188 ? -10.094 -4.988 -9.726 1.00 96.69 188 LEU A O 1
ATOM 1485 N N . ALA A 1 189 ? -9.181 -4.566 -7.721 1.00 96.88 189 ALA A N 1
ATOM 1486 C CA . ALA A 1 189 ? -8.983 -3.136 -7.961 1.00 96.88 189 ALA A CA 1
ATOM 1487 C C . ALA A 1 189 ? -7.656 -2.635 -7.383 1.00 96.88 189 ALA A C 1
ATOM 1489 O O . ALA A 1 189 ? -7.032 -3.300 -6.563 1.00 96.88 189 ALA A O 1
ATOM 1490 N N . LEU A 1 190 ? -7.225 -1.449 -7.821 1.00 98.00 190 LEU A N 1
ATOM 1491 C CA . LEU A 1 190 ? -6.105 -0.722 -7.222 1.00 98.00 190 LEU A CA 1
ATOM 1492 C C . LEU A 1 190 ? -6.633 0.287 -6.199 1.00 98.00 190 LEU A C 1
ATOM 1494 O O . LEU A 1 190 ? -7.582 1.020 -6.493 1.00 98.00 190 LEU A O 1
ATOM 1498 N N . GLY A 1 191 ? -5.997 0.349 -5.032 1.00 98.00 191 GLY A N 1
ATOM 1499 C CA . GLY A 1 191 ? -6.282 1.338 -3.998 1.00 98.00 191 GLY A CA 1
ATOM 1500 C C . GLY A 1 191 ? -5.024 1.842 -3.300 1.00 98.00 191 GLY A C 1
ATOM 1501 O O . GLY A 1 191 ? -3.972 1.212 -3.347 1.00 98.00 191 GLY A O 1
ATOM 1502 N N . HIS A 1 192 ? -5.140 3.001 -2.666 1.00 98.62 192 HIS A N 1
ATOM 1503 C CA . HIS A 1 192 ? -4.071 3.641 -1.914 1.00 98.62 192 HIS A CA 1
ATOM 1504 C C . HIS A 1 192 ? -3.994 3.047 -0.509 1.00 98.62 192 HIS A C 1
ATOM 1506 O O . HIS A 1 192 ? -4.979 3.076 0.229 1.00 98.62 192 HIS A O 1
ATOM 1512 N N . ALA A 1 193 ? -2.819 2.561 -0.130 1.00 98.56 193 ALA A N 1
ATOM 1513 C CA . ALA A 1 193 ? -2.496 2.117 1.219 1.00 98.56 193 ALA A CA 1
ATOM 1514 C C . ALA A 1 193 ? -1.226 2.826 1.701 1.00 98.56 193 ALA A C 1
ATOM 1516 O O . ALA A 1 193 ? -0.376 3.203 0.898 1.00 98.56 193 ALA A O 1
ATOM 1517 N N . TYR A 1 194 ? -1.097 2.999 3.012 1.00 98.62 194 TYR A N 1
ATOM 1518 C CA . TYR A 1 194 ? 0.068 3.622 3.639 1.00 98.62 194 TYR A CA 1
ATOM 1519 C C . TYR A 1 194 ? 0.894 2.536 4.318 1.00 98.62 194 TYR A C 1
ATOM 1521 O O . TYR A 1 194 ? 0.379 1.867 5.207 1.00 98.62 194 TYR A O 1
ATOM 1529 N N . LEU A 1 195 ? 2.143 2.332 3.909 1.00 98.44 195 LEU A N 1
ATOM 1530 C CA . LEU A 1 195 ? 3.067 1.371 4.528 1.00 98.44 195 LEU A CA 1
ATOM 1531 C C . LEU A 1 195 ? 4.136 2.141 5.290 1.00 98.44 195 LEU A C 1
ATOM 1533 O O . LEU A 1 195 ? 4.546 3.203 4.840 1.00 98.44 195 LEU A O 1
ATOM 1537 N N . ALA A 1 196 ? 4.557 1.664 6.457 1.00 98.06 196 ALA A N 1
ATOM 1538 C CA . ALA A 1 196 ? 5.566 2.359 7.244 1.00 98.06 196 ALA A CA 1
ATOM 1539 C C . ALA A 1 196 ? 6.843 2.528 6.416 1.00 98.06 196 ALA A C 1
ATOM 1541 O O . ALA A 1 196 ? 7.285 1.581 5.762 1.00 98.06 196 ALA A O 1
ATOM 1542 N N . ALA A 1 197 ? 7.429 3.725 6.445 1.00 97.19 197 ALA A N 1
ATOM 1543 C CA . ALA A 1 197 ? 8.734 3.931 5.833 1.00 97.19 197 ALA A CA 1
ATOM 1544 C C . ALA A 1 197 ? 9.756 2.979 6.492 1.00 97.19 197 ALA A C 1
ATOM 1546 O O . ALA A 1 197 ? 9.701 2.815 7.719 1.00 97.19 197 ALA A O 1
ATOM 1547 N N . PRO A 1 198 ? 10.676 2.355 5.733 1.00 95.81 198 PRO A N 1
ATOM 1548 C CA . PRO A 1 198 ? 11.683 1.440 6.280 1.00 95.81 198 PRO A CA 1
ATOM 1549 C C . PRO A 1 198 ? 12.440 2.000 7.495 1.00 95.81 198 PRO A C 1
ATOM 1551 O O . PRO A 1 198 ? 12.658 1.308 8.486 1.00 95.81 198 PRO A O 1
ATOM 1554 N N . GLU A 1 199 ? 12.751 3.295 7.478 1.00 95.00 199 GLU A N 1
ATOM 1555 C CA . GLU A 1 199 ? 13.468 4.019 8.535 1.00 95.00 199 GLU A CA 1
ATOM 1556 C C . GLU A 1 199 ? 12.628 4.224 9.809 1.00 95.00 199 GLU A C 1
ATOM 1558 O O . GLU A 1 199 ? 13.122 4.688 10.840 1.00 95.00 199 GLU A O 1
ATOM 1563 N N . ARG A 1 200 ? 11.333 3.907 9.751 1.00 96.62 200 ARG A N 1
ATOM 1564 C CA . ARG A 1 200 ? 10.363 4.043 10.844 1.00 96.62 200 ARG A CA 1
ATOM 1565 C C . ARG A 1 200 ? 9.923 2.703 11.407 1.00 96.62 200 ARG A C 1
ATOM 1567 O O . ARG A 1 200 ? 9.017 2.689 12.242 1.00 96.62 200 ARG A O 1
ATOM 1574 N N . LEU A 1 201 ? 10.550 1.608 10.995 1.00 96.69 201 LEU A N 1
ATOM 1575 C CA . LEU A 1 201 ? 10.306 0.304 11.586 1.00 96.69 201 LEU A CA 1
ATOM 1576 C C . LEU A 1 201 ? 10.905 0.214 13.003 1.00 96.69 201 LEU A C 1
ATOM 1578 O O . LEU A 1 201 ? 11.864 0.906 13.371 1.00 96.69 201 LEU A O 1
ATOM 1582 N N . THR A 1 202 ? 10.271 -0.597 13.840 1.00 94.88 202 THR A N 1
ATOM 1583 C CA . THR A 1 202 ? 10.690 -0.882 15.213 1.00 94.88 202 THR A CA 1
ATOM 1584 C C . THR A 1 202 ? 10.200 -2.262 15.625 1.00 94.88 202 THR A C 1
ATOM 1586 O O . THR A 1 202 ? 9.053 -2.602 15.346 1.00 94.88 202 THR A O 1
ATOM 1589 N N . ASP A 1 203 ? 11.045 -3.019 16.319 1.00 90.94 203 ASP A N 1
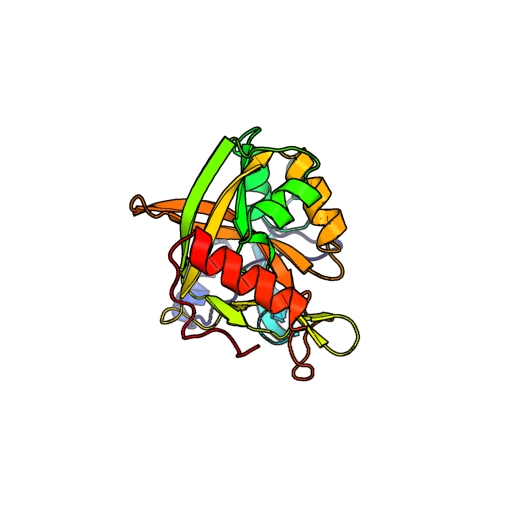ATOM 1590 C CA . ASP A 1 203 ? 10.635 -4.249 17.012 1.00 90.94 203 ASP A CA 1
ATOM 1591 C C . ASP A 1 203 ? 10.212 -3.971 18.466 1.00 90.94 203 ASP A C 1
ATOM 1593 O O . ASP A 1 203 ? 9.647 -4.830 19.139 1.00 90.94 203 ASP A O 1
ATOM 1597 N N . ASP A 1 204 ? 10.454 -2.743 18.935 1.00 86.38 204 ASP A N 1
ATOM 1598 C CA . ASP A 1 204 ? 10.114 -2.275 20.272 1.00 86.38 204 ASP A CA 1
ATOM 1599 C C . ASP A 1 204 ? 8.842 -1.425 20.274 1.00 86.38 204 ASP A C 1
ATOM 1601 O O . ASP A 1 204 ? 8.586 -0.651 19.344 1.00 86.38 204 ASP A O 1
ATOM 1605 N N . GLY A 1 205 ? 8.124 -1.479 21.396 1.00 82.44 205 GLY A N 1
ATOM 1606 C CA . GLY A 1 205 ? 6.991 -0.607 21.690 1.00 82.44 205 GLY A CA 1
ATOM 1607 C C . GLY A 1 205 ? 5.644 -1.297 21.495 1.00 82.44 205 GLY A C 1
ATOM 1608 O O . GLY A 1 205 ? 5.371 -1.919 20.473 1.00 82.44 205 GLY A O 1
ATOM 1609 N N . ALA A 1 206 ? 4.771 -1.159 22.490 1.00 89.56 206 ALA A N 1
ATOM 1610 C CA . ALA A 1 206 ? 3.394 -1.619 22.386 1.00 89.56 206 ALA A CA 1
ATOM 1611 C C . ALA A 1 206 ? 2.520 -0.557 21.695 1.00 89.56 206 ALA A C 1
ATOM 1613 O O . ALA A 1 206 ? 2.817 0.644 21.769 1.00 89.56 206 ALA A O 1
ATOM 1614 N N . PRO A 1 207 ? 1.421 -0.962 21.044 1.00 91.81 207 PRO A N 1
ATOM 1615 C CA . PRO A 1 207 ? 0.403 -0.024 20.609 1.00 91.81 207 PRO A CA 1
ATOM 1616 C C . PRO A 1 207 ? -0.244 0.686 21.789 1.00 91.81 207 PRO A C 1
ATOM 1618 O O . PRO A 1 207 ? -0.595 0.065 22.788 1.00 91.81 207 PRO A O 1
ATOM 1621 N N . ASP A 1 208 ? -0.455 1.991 21.646 1.00 92.31 208 ASP A N 1
ATOM 1622 C CA . ASP A 1 208 ? -1.208 2.762 22.629 1.00 92.31 208 ASP A CA 1
ATOM 1623 C C . ASP A 1 208 ? -2.648 2.200 22.781 1.00 92.31 208 ASP A C 1
ATOM 1625 O O . ASP A 1 208 ? -3.330 1.966 21.775 1.00 92.31 208 ASP A O 1
ATOM 1629 N N . PRO A 1 209 ? -3.173 2.012 24.007 1.00 93.44 209 PRO A N 1
ATOM 1630 C CA . PRO A 1 209 ? -4.523 1.482 24.200 1.00 93.44 209 PRO A CA 1
ATOM 1631 C C . PRO A 1 209 ? -5.625 2.344 23.568 1.00 93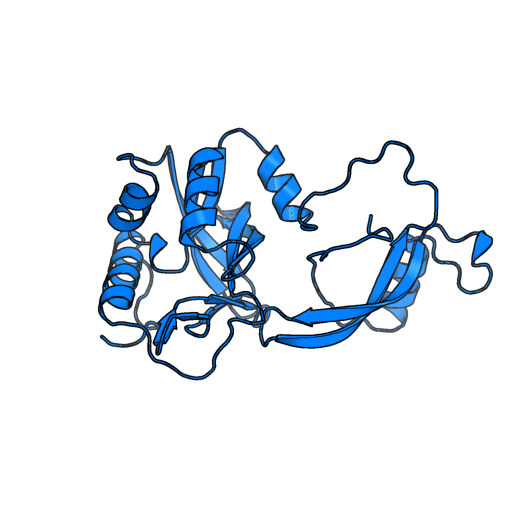.44 209 PRO A C 1
ATOM 1633 O O . PRO A 1 209 ? -6.636 1.818 23.097 1.00 93.44 209 PRO A O 1
ATOM 1636 N N . ALA A 1 210 ? -5.467 3.674 23.506 1.00 92.81 210 ALA A N 1
ATOM 1637 C CA . ALA A 1 210 ? -6.432 4.529 22.814 1.00 92.81 210 ALA A CA 1
ATOM 1638 C C . ALA A 1 210 ? -6.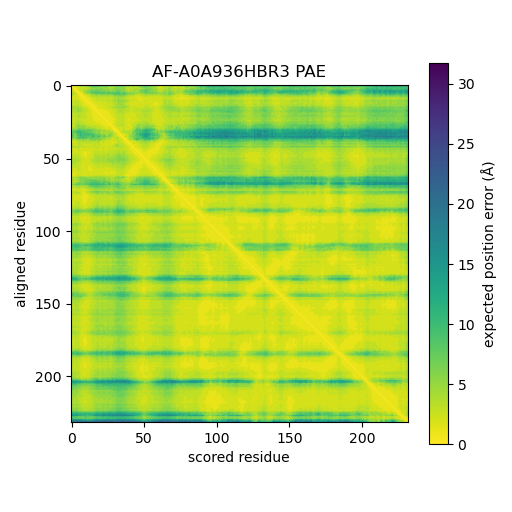377 4.326 21.291 1.00 92.81 210 ALA A C 1
ATOM 1640 O O . ALA A 1 210 ? -7.422 4.339 20.635 1.00 92.81 210 ALA A O 1
ATOM 1641 N N . TYR A 1 211 ? -5.192 4.071 20.732 1.00 94.31 211 TYR A N 1
ATOM 1642 C CA . TYR A 1 211 ? -5.032 3.626 19.349 1.00 94.31 211 TYR A CA 1
ATOM 1643 C C . TYR A 1 211 ? -5.748 2.291 19.097 1.00 94.31 211 TYR A C 1
ATOM 1645 O O . TYR A 1 211 ? -6.541 2.198 18.156 1.00 94.31 211 TYR A O 1
ATOM 1653 N N . LEU A 1 212 ? -5.531 1.284 19.949 1.00 95.12 212 LEU A N 1
ATOM 1654 C CA . LEU A 1 212 ? -6.166 -0.032 19.813 1.00 95.12 212 LEU A CA 1
ATOM 1655 C C . LEU A 1 212 ? -7.689 0.031 19.935 1.00 95.12 212 LEU A C 1
ATOM 1657 O O . LEU A 1 212 ? -8.377 -0.683 19.209 1.00 95.12 212 LEU A O 1
ATOM 1661 N N . ARG A 1 213 ? -8.240 0.921 20.772 1.00 95.88 213 ARG A N 1
ATOM 1662 C CA . ARG A 1 213 ? -9.694 1.151 20.827 1.00 95.88 213 ARG A CA 1
ATOM 1663 C C . ARG A 1 213 ? -10.260 1.569 19.474 1.00 95.88 213 ARG A C 1
ATOM 1665 O O . ARG A 1 213 ? -11.283 1.034 19.064 1.00 95.88 213 ARG A O 1
ATOM 1672 N N . HIS A 1 214 ? -9.589 2.475 18.761 1.00 96.81 214 HIS A N 1
ATOM 1673 C CA . HIS A 1 214 ? -10.006 2.837 17.406 1.00 96.81 214 HIS A CA 1
ATOM 1674 C C . HIS A 1 214 ? -9.918 1.651 16.447 1.00 96.81 214 HIS A C 1
ATOM 1676 O O . HIS A 1 214 ? -10.823 1.444 15.650 1.00 96.81 214 HIS A O 1
ATOM 1682 N N . LEU A 1 215 ? -8.857 0.853 16.525 1.00 96.81 215 LEU A N 1
ATOM 1683 C CA . LEU A 1 215 ? -8.719 -0.312 15.657 1.00 96.81 215 LEU A CA 1
ATOM 1684 C C . LEU A 1 215 ? -9.819 -1.356 15.901 1.00 96.81 215 LEU A C 1
ATOM 1686 O O . LEU A 1 215 ? -10.460 -1.797 14.953 1.00 96.81 215 LEU A O 1
ATOM 1690 N N . ARG A 1 216 ? -10.072 -1.708 17.167 1.00 97.00 216 ARG A N 1
ATOM 1691 C CA . ARG A 1 216 ? -11.106 -2.675 17.565 1.00 97.00 216 ARG A CA 1
ATOM 1692 C C . ARG A 1 216 ? -12.508 -2.204 17.192 1.00 97.00 216 ARG A C 1
ATOM 1694 O O . ARG A 1 216 ? -13.314 -3.003 16.727 1.00 97.00 216 ARG A O 1
ATOM 1701 N N . GLU A 1 217 ? -12.783 -0.912 17.351 1.00 97.81 217 GLU A N 1
ATOM 1702 C CA . GLU A 1 217 ? -14.045 -0.324 16.911 1.00 97.81 217 GLU A CA 1
ATOM 1703 C C . GLU A 1 217 ? -14.205 -0.416 15.391 1.00 97.81 217 GLU A C 1
ATOM 1705 O O . GLU A 1 217 ? -15.245 -0.855 14.919 1.00 97.81 217 GLU A O 1
ATOM 1710 N N . GLY A 1 218 ? -13.151 -0.119 14.626 1.00 97.94 218 GLY A N 1
ATOM 1711 C CA . GLY A 1 218 ? -13.151 -0.318 13.178 1.00 97.94 218 GLY A CA 1
ATOM 1712 C C . GLY A 1 218 ? -13.370 -1.780 12.770 1.00 97.94 218 GLY A C 1
ATOM 1713 O O . GLY A 1 218 ? -14.172 -2.060 11.887 1.00 97.94 218 GLY A O 1
ATOM 1714 N N . TYR A 1 219 ? -12.722 -2.736 13.442 1.00 97.75 219 TYR A N 1
ATOM 1715 C CA . TYR A 1 219 ? -12.967 -4.165 13.204 1.00 97.75 219 TYR A CA 1
ATOM 1716 C C . TYR A 1 219 ? -14.437 -4.529 13.444 1.00 97.75 219 TYR A C 1
ATOM 1718 O O . TYR A 1 219 ? -15.036 -5.231 12.633 1.00 97.75 219 TYR A O 1
ATOM 1726 N N . ARG A 1 220 ? -15.045 -4.001 14.513 1.00 97.31 220 ARG A N 1
ATOM 1727 C CA . ARG A 1 220 ? -16.468 -4.195 14.810 1.00 97.31 220 ARG A CA 1
ATOM 1728 C C . ARG A 1 220 ? -17.379 -3.559 13.757 1.00 97.31 220 ARG A C 1
ATOM 1730 O O . ARG A 1 220 ? -18.341 -4.204 13.353 1.00 97.31 220 ARG A O 1
ATOM 1737 N N . GLU A 1 221 ? -17.088 -2.333 13.320 1.00 97.69 221 GLU A N 1
ATOM 1738 C CA . GLU A 1 221 ? -17.851 -1.623 12.280 1.00 97.69 221 GLU A CA 1
ATOM 1739 C C . GLU A 1 221 ? -17.908 -2.407 10.961 1.00 97.69 221 GLU A C 1
ATOM 1741 O O . GLU A 1 221 ? -18.956 -2.446 10.320 1.00 97.69 221 GLU A O 1
ATOM 1746 N N . HIS A 1 222 ? -16.806 -3.061 10.580 1.00 97.31 222 HIS A N 1
ATOM 1747 C CA . HIS A 1 222 ? -16.685 -3.784 9.306 1.00 97.31 222 HIS A CA 1
ATOM 1748 C C . HIS A 1 222 ? -16.856 -5.305 9.424 1.00 97.31 222 HIS A C 1
ATOM 1750 O O . HIS A 1 222 ? -16.712 -6.018 8.432 1.00 97.31 222 HIS A O 1
ATOM 1756 N N . GLY A 1 223 ? -17.173 -5.818 10.617 1.00 96.62 223 GLY A N 1
ATOM 1757 C CA . GLY A 1 223 ? -17.401 -7.248 10.854 1.00 96.62 223 GLY A CA 1
ATOM 1758 C C . GLY A 1 223 ? -16.148 -8.124 10.724 1.00 96.62 223 GLY A C 1
ATOM 1759 O O . GLY A 1 223 ? -16.255 -9.291 10.351 1.00 96.62 223 GLY A O 1
ATOM 1760 N N . PHE A 1 224 ? -14.964 -7.575 10.998 1.00 96.69 224 PHE A N 1
ATOM 1761 C CA . PHE A 1 224 ? -13.702 -8.316 10.983 1.00 96.69 224 PHE A CA 1
ATOM 1762 C C . PHE A 1 224 ? -13.473 -9.084 12.286 1.00 96.69 224 PHE A C 1
ATOM 1764 O O . PHE A 1 224 ? -13.887 -8.655 13.364 1.00 96.69 224 PHE A O 1
ATOM 1771 N N . ASP A 1 225 ? -12.759 -10.207 12.189 1.00 93.62 225 ASP A N 1
ATOM 1772 C CA . ASP A 1 225 ? -12.351 -10.984 13.357 1.00 93.62 225 ASP A CA 1
ATOM 1773 C C . ASP A 1 225 ? -11.241 -10.260 14.129 1.00 93.62 225 ASP A C 1
ATOM 1775 O O . ASP A 1 225 ? -10.126 -10.088 13.640 1.00 93.62 225 ASP A O 1
ATOM 1779 N N . ALA A 1 226 ? -11.557 -9.823 15.348 1.00 89.94 226 ALA A N 1
ATOM 1780 C CA . ALA A 1 226 ? -10.630 -9.129 16.236 1.00 89.94 226 ALA A CA 1
ATOM 1781 C C . ALA A 1 226 ? -9.787 -10.077 17.110 1.00 89.94 226 ALA A C 1
ATOM 1783 O O . ALA A 1 226 ? -9.019 -9.590 17.942 1.00 89.94 226 ALA A O 1
ATOM 1784 N N . GLY A 1 227 ? -9.924 -11.401 16.958 1.00 86.94 227 GLY A N 1
ATOM 1785 C CA . GLY A 1 227 ? -9.189 -12.403 17.738 1.00 86.94 227 GLY A CA 1
ATOM 1786 C C . GLY A 1 227 ? -7.672 -12.374 17.532 1.00 86.94 227 GLY A C 1
ATOM 1787 O O . GLY A 1 227 ? -6.931 -12.872 18.372 1.00 86.94 227 GLY A O 1
ATOM 1788 N N . THR A 1 228 ? -7.205 -11.752 16.448 1.00 78.69 228 THR A N 1
ATOM 1789 C CA . THR A 1 228 ? -5.780 -11.573 16.133 1.00 78.69 228 THR A CA 1
ATOM 1790 C C . THR A 1 228 ? -5.211 -10.235 16.615 1.00 78.69 228 THR A C 1
ATOM 1792 O O . THR A 1 228 ? -4.014 -9.989 16.463 1.00 78.69 228 THR A O 1
ATOM 1795 N N . LEU A 1 229 ? -6.038 -9.351 17.190 1.00 89.94 229 LEU A N 1
ATOM 1796 C CA . LEU A 1 229 ? -5.593 -8.043 17.672 1.00 89.94 229 LEU A CA 1
ATOM 1797 C C . LEU A 1 229 ? -5.013 -8.125 19.095 1.00 89.94 229 LEU A C 1
ATOM 1799 O O . LEU A 1 229 ? -5.583 -8.828 19.931 1.00 89.94 229 LEU A O 1
ATOM 1803 N N . PRO A 1 230 ? -3.967 -7.335 19.416 1.00 85.88 230 PRO A N 1
ATOM 1804 C CA . PRO A 1 230 ? -3.440 -7.229 20.774 1.00 85.88 230 PRO A CA 1
ATOM 1805 C C . PRO A 1 230 ? -4.512 -6.822 21.783 1.00 85.88 230 PRO A C 1
ATOM 1807 O O . PRO A 1 230 ? -5.378 -5.989 21.480 1.00 85.88 230 PRO A O 1
ATOM 1810 N N . ASP A 1 231 ? -4.444 -7.385 22.986 1.00 81.44 231 ASP A N 1
ATOM 1811 C CA . ASP A 1 231 ? -5.294 -6.996 24.113 1.00 81.44 231 ASP A CA 1
ATOM 1812 C C . ASP A 1 231 ? -5.111 -5.513 24.487 1.00 81.44 231 ASP A C 1
ATOM 1814 O O . ASP A 1 231 ? -4.115 -4.882 24.126 1.00 81.44 231 ASP A O 1
ATOM 1818 N N . LEU A 1 232 ? -6.129 -4.946 25.144 1.00 76.38 232 LEU A N 1
ATOM 1819 C CA . LEU A 1 232 ? -6.141 -3.549 25.601 1.00 76.38 232 LEU A CA 1
ATOM 1820 C C . LEU A 1 232 ? -5.378 -3.346 26.910 1.00 76.38 232 LEU A C 1
ATOM 1822 O O . LEU A 1 232 ? -5.452 -4.245 27.776 1.00 76.38 232 LEU A O 1
#

Secondary structure (DSSP, 8-state):
-B-S-SS--B-------HHHHHHHHHHTT--SS-TTT-SEEEEEEEEE-TTT--EEEEEEEEE-S--TTPPP-TTSBHHHHHHHTS-SEEEEEE-SGGGSHHHHHHHHTSS--SEEEEEEEETEEEEEEEEETTEEEEEEEE--TT-EEEEEEEEEEHHHHHHHHHHHTTTTSEEEEEEEEEETTS-EEEEEEEEE-GGGB-S--PBPHHHHHHHHHHHHHHT--GGGSPP-

Solvent-accessible surface area (backbone atoms only — not comparable to full-atom values): 13055 Å² total; per-residue (Å²): 132,48,62,92,78,89,84,66,73,60,83,85,89,78,93,72,56,71,69,57,51,56,50,48,28,62,74,51,38,37,37,91,93,41,66,88,74,26,48,21,46,76,41,83,37,88,43,72,35,64,63,78,45,50,72,47,80,42,82,42,64,34,49,69,63,87,67,78,86,67,79,83,67,81,82,28,33,66,50,32,54,50,37,65,68,70,44,74,57,35,39,38,46,24,70,38,49,56,38,16,58,74,58,38,30,62,64,60,72,48,92,77,69,86,44,74,46,51,29,34,32,72,20,21,38,80,42,58,32,21,57,48,88,86,20,14,35,66,24,58,27,69,75,41,82,92,33,60,26,66,27,42,38,31,37,38,43,63,66,45,52,53,45,45,37,63,76,50,38,56,62,78,42,16,33,78,40,36,41,72,32,40,38,72,89,73,46,80,46,61,24,41,34,65,28,37,22,45,92,26,57,37,98,60,42,60,63,48,56,73,55,48,50,34,30,54,48,11,28,59,76,71,70,50,83,61,86,84,55,81,83,122

Sequence (232 aa):
MLAEGAGFVYGELYAVDRNALEALDRIEGHCPDDPGASLYERRPLSVCSFADGSTVTAWGYVYRRDLGGARPILGGDYRRDRADRAGPLQWYLAYGSNLHSVRLLKRFGHEHVAFVETGFLDGYELRFNKRAGDGACANLTFQGADHRCPVAAYRVSVEDLRRLDYYEGEPDHYVRLGLPFNRADGGLALGHAYLAAPERLTDDGAPDPAYLRHLREGYREHGFDAGTLPDL

Mean predicted aligned error: 4.25 Å